Protein AF-S4NWK5-F1 (afdb_monomer_lite)

InterPro domains:
  IPR001394 Peptidase C19, ubiquitin carboxyl-terminal hydrolase [PF00443] (166-197)
  IPR001607 Zinc finger, UBP-type [PF02148] (38-111)
  IPR001607 Zinc finger, UBP-type [PS50271] (14-123)
  IPR001607 Zinc finger, UBP-type [SM00290] (37-92)
  IPR013083 Zinc finger, RING/FYVE/PHD-type [G3DSA:3.30.40.10] (9-110)
  IPR018200 Ubiquitin specific protease, conserved site [PS00972] (167-182)
  IPR028889 Ubiquitin specific protease UPS, catalytic domain [PS50235] (166-211)
  IPR038765 Papain-like cysteine peptidase superfamily [SSF54001] (162-199)

Organism: NCBI:txid116150

pLDDT: mean 83.71, std 16.55, range [30.39, 98.25]

Radius of gyration: 25.66 Å; chains: 1; bounding box: 49×43×71 Å

Structure (mmCIF, N/CA/C/O backbone):
data_AF-S4NWK5-F1
#
_entry.id   AF-S4NWK5-F1
#
loop_
_atom_site.group_PDB
_atom_site.id
_atom_site.type_symbol
_atom_site.label_atom_id
_atom_site.label_alt_id
_atom_site.label_comp_id
_atom_site.label_asym_id
_atom_site.label_entity_id
_atom_site.label_seq_id
_atom_site.pdbx_PDB_ins_code
_atom_site.Cartn_x
_atom_site.Cartn_y
_atom_site.Cartn_z
_atom_site.occupancy
_atom_site.B_iso_or_equiv
_atom_site.auth_seq_id
_atom_site.auth_comp_id
_atom_site.auth_asym_id
_atom_site.auth_atom_id
_atom_site.pdbx_PDB_model_num
ATOM 1 N N . MET A 1 1 ? -19.686 18.175 -13.900 1.00 30.39 1 MET A N 1
ATOM 2 C CA . MET A 1 1 ? -19.108 17.454 -15.054 1.00 30.39 1 MET A CA 1
ATOM 3 C C . MET A 1 1 ? -17.699 17.013 -14.657 1.00 30.39 1 MET A C 1
ATOM 5 O O . MET A 1 1 ? -16.731 17.634 -15.052 1.00 30.39 1 MET A O 1
ATOM 9 N N . GLU A 1 2 ? -17.509 16.119 -13.686 1.00 38.16 2 GLU A N 1
ATOM 10 C CA . GLU A 1 2 ? -18.061 14.751 -13.620 1.00 38.16 2 GLU A CA 1
ATOM 11 C C . GLU A 1 2 ? -17.572 13.871 -14.789 1.00 38.16 2 GLU A C 1
ATOM 13 O O . GLU A 1 2 ? -18.333 13.122 -15.382 1.00 38.16 2 GLU A O 1
ATOM 18 N N . ALA A 1 3 ? -16.299 14.027 -15.178 1.00 34.41 3 ALA A N 1
ATOM 19 C CA . ALA A 1 3 ? -15.705 13.265 -16.281 1.00 34.41 3 ALA A CA 1
ATOM 20 C C . ALA A 1 3 ? -14.189 13.018 -16.127 1.00 34.41 3 ALA A C 1
ATOM 22 O O . ALA A 1 3 ? -13.469 12.968 -17.117 1.00 34.41 3 ALA A O 1
ATOM 23 N N . LEU A 1 4 ? -13.687 12.882 -14.895 1.00 31.70 4 LEU A N 1
ATOM 24 C CA . LEU A 1 4 ? -12.312 12.407 -14.640 1.00 31.70 4 LEU A CA 1
ATOM 25 C C . LEU A 1 4 ? -12.248 11.282 -13.598 1.00 31.70 4 LEU A C 1
ATOM 27 O O . LEU A 1 4 ? -11.172 10.863 -13.185 1.00 31.70 4 LEU A O 1
ATOM 31 N N . GLN A 1 5 ? -13.405 10.763 -13.198 1.00 33.22 5 GLN A N 1
ATOM 32 C CA . GLN A 1 5 ? -13.527 9.642 -12.281 1.00 33.22 5 GLN A CA 1
ATOM 33 C C . GLN A 1 5 ? -13.765 8.393 -13.131 1.00 33.22 5 GLN A C 1
ATOM 35 O O . GLN A 1 5 ? -14.906 8.089 -13.462 1.00 33.22 5 GLN A O 1
ATOM 40 N N . GLY A 1 6 ? -12.690 7.734 -13.581 1.00 36.34 6 GLY A N 1
ATOM 41 C CA . GLY A 1 6 ? -12.843 6.414 -14.206 1.00 36.34 6 GLY A CA 1
ATOM 42 C C . GLY A 1 6 ? -11.890 5.981 -15.316 1.00 36.34 6 GLY A C 1
ATOM 43 O O . GLY A 1 6 ? -12.256 5.050 -16.021 1.00 36.34 6 GLY A O 1
ATOM 44 N N . THR A 1 7 ? -10.710 6.581 -15.524 1.00 34.84 7 THR A N 1
ATOM 45 C CA . THR A 1 7 ? -9.829 6.088 -16.612 1.00 34.84 7 THR A CA 1
ATOM 46 C C . THR A 1 7 ? -8.383 5.765 -16.261 1.00 34.84 7 THR A C 1
ATOM 48 O O . THR A 1 7 ? -7.688 5.298 -17.150 1.00 34.84 7 THR A O 1
ATOM 51 N N . TRP A 1 8 ? -7.926 5.918 -15.015 1.00 42.06 8 TRP A N 1
ATOM 52 C CA . TRP A 1 8 ? -6.591 5.451 -14.587 1.00 42.06 8 TRP A CA 1
ATOM 53 C C . TRP A 1 8 ? -6.590 5.070 -13.099 1.00 42.06 8 TRP A C 1
ATOM 55 O O . TRP A 1 8 ? -5.762 5.548 -12.328 1.00 42.06 8 TRP A O 1
ATOM 65 N N . ASP A 1 9 ? -7.570 4.269 -12.681 1.00 41.06 9 ASP A N 1
ATOM 66 C CA . ASP A 1 9 ? -7.602 3.726 -11.322 1.00 41.06 9 ASP A CA 1
ATOM 67 C C . ASP A 1 9 ? -6.872 2.381 -11.327 1.00 41.06 9 ASP A C 1
ATOM 69 O O . ASP A 1 9 ? -7.168 1.525 -12.165 1.00 41.06 9 ASP A O 1
ATOM 73 N N . GLY A 1 10 ? -5.887 2.226 -10.442 1.00 51.34 10 GLY A N 1
ATOM 74 C CA . GLY A 1 10 ? -5.256 0.934 -10.178 1.00 51.34 10 GLY A CA 1
ATOM 75 C C . GLY A 1 10 ? -6.326 -0.110 -9.856 1.00 51.34 10 GLY A C 1
ATOM 76 O O . GLY A 1 10 ? -7.436 0.248 -9.471 1.00 51.34 10 GLY A O 1
ATOM 77 N N . GLU A 1 11 ? -6.016 -1.382 -10.096 1.00 52.97 11 GLU A N 1
ATOM 78 C CA . GLU A 1 11 ? -6.957 -2.506 -10.042 1.00 52.97 11 GLU A CA 1
ATOM 79 C C . GLU A 1 11 ? -8.058 -2.345 -8.984 1.00 52.97 11 GLU A C 1
ATOM 81 O O . GLU A 1 11 ? -7.800 -2.082 -7.806 1.00 52.97 11 GLU A O 1
ATOM 86 N N . LYS A 1 12 ? -9.313 -2.500 -9.422 1.00 69.25 12 LYS A N 1
ATOM 87 C CA . LYS A 1 12 ? -10.460 -2.559 -8.520 1.00 69.25 12 LYS A CA 1
ATOM 88 C C . LYS A 1 12 ? -10.200 -3.687 -7.522 1.00 69.25 12 LYS A C 1
ATOM 90 O O . LYS A 1 12 ? -10.258 -4.850 -7.909 1.00 69.25 12 LYS A O 1
ATOM 95 N N . ARG A 1 13 ? -9.919 -3.324 -6.268 1.00 83.69 13 ARG A N 1
ATOM 96 C CA . ARG A 1 13 ? -9.646 -4.285 -5.195 1.00 83.69 13 ARG A CA 1
ATOM 97 C C . ARG A 1 13 ? -10.796 -5.274 -5.086 1.00 83.69 13 ARG A C 1
ATOM 99 O O . ARG A 1 13 ? -11.966 -4.886 -5.141 1.00 83.69 13 ARG A O 1
ATOM 106 N N . GLU A 1 14 ? -10.458 -6.545 -4.937 1.00 91.19 14 GLU A N 1
ATOM 107 C CA . GLU A 1 14 ? -11.461 -7.565 -4.677 1.00 91.19 14 GLU A CA 1
ATOM 108 C C . GLU A 1 14 ? -11.941 -7.468 -3.226 1.00 91.19 14 GLU A C 1
ATOM 110 O O . GLU A 1 14 ? -11.197 -7.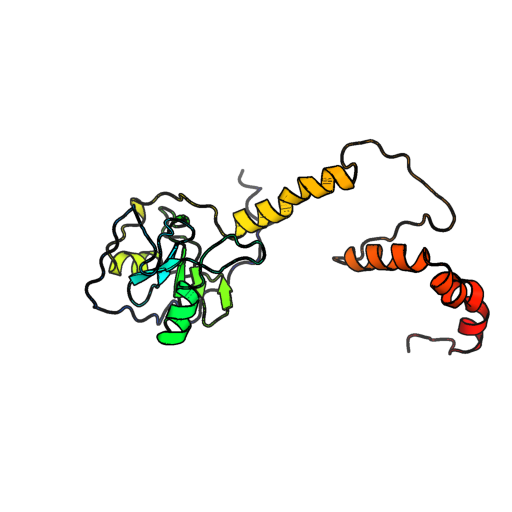087 -2.316 1.00 91.19 14 GLU A O 1
ATOM 115 N N . VAL A 1 15 ? -13.217 -7.780 -3.008 1.00 94.44 15 VAL A N 1
ATOM 116 C CA . VAL A 1 15 ? -13.769 -7.870 -1.655 1.00 94.44 15 VAL A CA 1
ATOM 117 C C . VAL A 1 15 ? -13.168 -9.094 -0.983 1.00 94.44 15 VAL A C 1
ATOM 119 O O . VAL A 1 15 ? -13.282 -10.195 -1.520 1.00 94.44 15 VAL A O 1
ATOM 122 N N . SER A 1 16 ? -12.583 -8.914 0.202 1.00 94.31 16 SER A N 1
ATOM 123 C CA . SER A 1 16 ? -11.977 -10.037 0.916 1.00 94.31 16 SER A CA 1
ATOM 124 C C . SER A 1 16 ? -13.007 -11.112 1.230 1.00 94.31 16 SER A C 1
ATOM 126 O O . SER A 1 16 ? -14.082 -10.832 1.776 1.00 94.31 16 SER A O 1
ATOM 128 N N . VAL A 1 17 ? -12.628 -12.370 1.006 1.00 94.50 17 VAL A N 1
ATOM 129 C CA . VAL A 1 17 ? -13.431 -13.532 1.422 1.00 94.50 17 VAL A CA 1
ATOM 130 C C . VAL A 1 17 ? -13.656 -13.580 2.938 1.00 94.50 17 VAL A C 1
ATOM 132 O O . VAL A 1 17 ? -14.607 -14.206 3.405 1.00 94.50 17 VAL A O 1
ATOM 135 N N . HIS A 1 18 ? -12.811 -12.894 3.713 1.00 94.06 18 HIS A N 1
ATOM 136 C CA . HIS A 1 18 ? -12.893 -12.830 5.168 1.00 94.06 18 HIS A CA 1
ATOM 137 C C . HIS A 1 18 ? -13.758 -11.679 5.688 1.00 94.06 18 HIS A C 1
ATOM 139 O O . HIS A 1 18 ? -14.079 -11.694 6.872 1.00 94.06 18 HIS A O 1
ATOM 145 N N . ALA A 1 19 ? -14.162 -10.716 4.850 1.00 92.62 19 ALA A N 1
ATOM 146 C CA . ALA A 1 19 ? -14.878 -9.517 5.297 1.00 92.62 19 ALA A CA 1
ATOM 147 C C . ALA A 1 19 ? -16.231 -9.843 5.956 1.00 92.62 19 ALA A C 1
ATOM 149 O O . ALA A 1 19 ? -16.570 -9.284 6.989 1.00 92.62 19 ALA A O 1
ATOM 150 N N . VAL A 1 20 ? -16.998 -10.783 5.393 1.00 90.88 20 VAL A N 1
ATOM 151 C CA . VAL A 1 20 ? -18.345 -11.122 5.897 1.00 90.88 20 VAL A CA 1
ATOM 152 C C . VAL A 1 20 ? -18.291 -11.992 7.155 1.00 90.88 20 VAL A C 1
ATOM 154 O O . VAL A 1 20 ? -19.132 -11.869 8.041 1.00 90.88 20 VAL A O 1
ATOM 157 N N . SER A 1 21 ? -17.332 -12.916 7.225 1.00 90.31 21 SER A N 1
ATOM 158 C CA . SER A 1 21 ? -17.224 -13.901 8.307 1.00 90.31 21 SER A CA 1
ATOM 159 C C . SER A 1 21 ? -16.162 -13.533 9.343 1.00 90.31 21 SER A C 1
ATOM 161 O O . SER A 1 21 ? -15.701 -14.408 10.084 1.00 90.31 21 SER A O 1
ATOM 163 N N . LEU A 1 22 ? -15.712 -12.275 9.362 1.00 94.50 22 LEU A N 1
ATOM 164 C CA . LEU A 1 22 ? -14.666 -11.839 10.271 1.00 94.50 22 LEU A CA 1
ATOM 165 C C . LEU A 1 22 ? -15.172 -11.944 11.711 1.00 94.50 22 LEU A C 1
ATOM 167 O O . LEU A 1 22 ? -16.153 -11.318 12.101 1.00 94.50 22 LEU A O 1
ATOM 171 N N . THR A 1 23 ? -14.491 -12.749 12.520 1.00 94.38 23 THR A N 1
ATOM 172 C CA . THR A 1 23 ? -14.797 -12.847 13.949 1.00 94.38 23 THR A CA 1
ATOM 173 C C . THR A 1 23 ? -14.004 -11.779 14.686 1.00 94.38 23 THR A C 1
ATOM 175 O O . THR A 1 23 ? -12.779 -11.801 14.634 1.00 94.38 23 THR A O 1
ATOM 178 N N . GLN A 1 24 ? -14.680 -10.867 15.383 1.00 96.94 24 GLN A N 1
ATOM 179 C CA . GLN A 1 24 ? -14.026 -9.892 16.258 1.00 96.94 24 GLN A CA 1
ATOM 180 C C . GLN A 1 24 ? -14.087 -10.369 17.710 1.00 96.94 24 GLN A C 1
ATOM 182 O O . GLN A 1 24 ? -15.133 -10.804 18.188 1.00 96.94 24 GLN A O 1
ATOM 187 N N . LEU A 1 25 ? -12.958 -10.322 18.415 1.00 95.44 25 LEU A N 1
ATOM 188 C CA . LEU A 1 25 ? -12.858 -10.798 19.790 1.00 95.44 25 LEU A CA 1
ATOM 189 C C . LEU A 1 25 ? -13.429 -9.775 20.777 1.00 95.44 25 LEU A C 1
ATOM 191 O O . LEU A 1 25 ? -13.128 -8.582 20.705 1.00 95.44 25 LEU A O 1
ATOM 195 N N . ASP A 1 26 ? -14.161 -10.264 21.776 1.00 92.31 26 ASP A N 1
ATOM 196 C CA . ASP A 1 26 ? -14.624 -9.481 22.928 1.00 92.31 26 ASP A CA 1
ATOM 197 C C . ASP A 1 26 ? -13.547 -9.417 24.026 1.00 92.31 26 ASP A C 1
ATOM 199 O O . ASP A 1 26 ? -13.738 -9.840 25.165 1.00 92.31 26 ASP A O 1
ATOM 203 N N . ASN A 1 27 ? -12.367 -8.897 23.680 1.00 91.56 27 ASN A N 1
ATOM 204 C CA . ASN A 1 27 ? -11.224 -8.770 24.596 1.00 91.56 27 ASN A CA 1
ATOM 205 C C . ASN A 1 27 ? -11.159 -7.408 25.323 1.00 91.56 27 ASN A C 1
ATOM 207 O O . ASN A 1 27 ? -10.200 -7.132 26.043 1.00 91.56 27 ASN A O 1
ATOM 211 N N . GLY A 1 28 ? -12.164 -6.547 25.130 1.00 89.31 28 GLY A N 1
ATOM 212 C CA . GLY A 1 28 ? -12.243 -5.220 25.745 1.00 89.31 28 GLY A CA 1
ATOM 213 C C . GLY A 1 28 ? -11.360 -4.148 25.095 1.00 89.31 28 GLY A C 1
ATOM 214 O O . GLY A 1 28 ? -11.267 -3.047 25.639 1.00 89.31 28 GLY A O 1
ATOM 215 N N . ALA A 1 29 ? -10.732 -4.425 23.947 1.00 91.44 29 ALA A N 1
ATOM 216 C CA . ALA A 1 29 ? -9.910 -3.448 23.241 1.00 91.44 29 ALA A CA 1
ATOM 217 C C . ALA A 1 29 ? -10.725 -2.204 22.839 1.00 91.44 29 ALA A C 1
ATOM 219 O O . ALA A 1 29 ? -11.787 -2.293 22.215 1.00 91.44 29 ALA A O 1
ATOM 220 N N . LYS A 1 30 ? -10.206 -1.022 23.190 1.00 92.56 30 LYS A N 1
ATOM 221 C CA . LYS A 1 30 ? -10.729 0.279 22.760 1.00 92.56 30 LYS A CA 1
ATOM 222 C C . LYS A 1 30 ? -9.601 1.116 22.198 1.00 92.56 30 LYS A C 1
ATOM 224 O O . LYS A 1 30 ? -8.564 1.279 22.839 1.00 92.56 30 LYS A O 1
ATOM 229 N N . ILE A 1 31 ? -9.816 1.636 20.998 1.00 91.50 31 ILE A N 1
ATOM 230 C CA . ILE A 1 31 ? -8.778 2.321 20.238 1.00 91.50 31 ILE A CA 1
ATOM 231 C C . ILE A 1 31 ? -9.052 3.825 20.291 1.00 91.50 31 ILE A C 1
ATOM 233 O O . ILE A 1 31 ? -10.154 4.251 19.938 1.00 91.50 31 ILE A O 1
ATOM 237 N N . PRO A 1 32 ? -8.091 4.645 20.760 1.00 88.12 32 PRO A N 1
ATOM 238 C CA . PRO A 1 32 ? -8.266 6.091 20.775 1.00 88.12 32 PRO A CA 1
ATOM 239 C C . PRO A 1 32 ? -8.384 6.633 19.340 1.00 88.12 32 PRO A C 1
ATOM 241 O O . PRO A 1 32 ? -7.919 5.986 18.406 1.00 88.12 32 PRO A O 1
ATOM 244 N N . PRO A 1 33 ? -8.962 7.826 19.131 1.00 79.00 33 PRO A N 1
ATOM 245 C CA . PRO A 1 33 ? -9.103 8.413 17.795 1.00 79.00 33 PRO A CA 1
ATOM 246 C C . PRO A 1 33 ? -7.779 8.924 17.200 1.00 79.00 33 PRO A C 1
ATOM 248 O O . PRO A 1 33 ? -7.729 9.255 16.020 1.00 79.00 33 PRO A O 1
ATOM 251 N N . SER A 1 34 ? -6.719 9.044 18.004 1.00 83.81 34 SER A N 1
ATOM 252 C CA . SER A 1 34 ? -5.401 9.519 17.576 1.00 83.81 34 SER A CA 1
ATOM 253 C C . SER A 1 34 ? -4.308 9.107 18.570 1.00 83.81 34 SER A C 1
ATOM 255 O O . SER A 1 34 ? -4.591 8.518 19.616 1.00 83.81 34 SER A O 1
ATOM 257 N N . GLY A 1 35 ? -3.047 9.417 18.246 1.00 88.31 35 GLY A N 1
ATOM 258 C CA . GLY A 1 35 ? -1.902 9.147 19.126 1.00 88.31 35 GLY A CA 1
ATOM 259 C C . GLY A 1 35 ? -1.473 7.679 19.150 1.00 88.31 35 GLY A C 1
ATOM 260 O O . GLY A 1 35 ? -0.921 7.212 20.145 1.00 88.31 35 GLY A O 1
ATOM 261 N N . TRP A 1 36 ? -1.755 6.942 18.076 1.00 93.75 36 TRP A N 1
ATOM 262 C CA . TRP A 1 36 ? -1.423 5.528 17.974 1.00 93.75 36 TRP A CA 1
ATOM 263 C C . TRP A 1 36 ? 0.085 5.287 17.957 1.00 93.75 36 TRP A C 1
ATOM 265 O O . TRP A 1 36 ? 0.874 6.078 17.440 1.00 93.75 36 TRP A O 1
ATOM 275 N N . LYS A 1 37 ? 0.466 4.137 18.505 1.00 96.06 37 LYS A N 1
ATOM 276 C CA . LYS A 1 37 ? 1.836 3.644 18.552 1.00 96.06 37 LYS A CA 1
ATOM 277 C C . LYS A 1 37 ? 1.807 2.135 18.356 1.00 96.06 37 LYS A C 1
ATOM 279 O O . LYS A 1 37 ? 0.880 1.473 18.822 1.00 96.06 37 LYS A O 1
ATOM 284 N N . CYS A 1 38 ? 2.817 1.596 17.684 1.00 96.94 38 CYS A N 1
ATOM 285 C CA . CYS A 1 38 ? 3.027 0.156 17.622 1.00 96.94 38 CYS A CA 1
ATOM 286 C C . CYS A 1 38 ? 3.137 -0.426 19.042 1.00 96.94 38 CYS A C 1
ATOM 288 O O . CYS A 1 38 ? 3.861 0.104 19.882 1.00 96.94 38 CYS A O 1
ATOM 290 N N . SER A 1 39 ? 2.464 -1.543 19.310 1.00 96.19 39 SER A N 1
ATOM 291 C CA . SER A 1 39 ? 2.524 -2.187 20.630 1.00 96.19 39 SER A CA 1
ATOM 292 C C . SER A 1 39 ? 3.866 -2.871 20.935 1.00 96.19 39 SER A C 1
ATOM 294 O O . SER A 1 39 ? 4.130 -3.191 22.091 1.00 96.19 39 SER A O 1
ATOM 296 N N . GLN A 1 40 ? 4.724 -3.074 19.927 1.00 95.38 40 GLN A N 1
ATOM 297 C CA . GLN A 1 40 ? 6.014 -3.770 20.060 1.00 95.38 40 GLN A CA 1
ATOM 298 C C . GLN A 1 40 ? 7.249 -2.886 19.809 1.00 95.38 40 GLN A C 1
ATOM 300 O O . GLN A 1 40 ? 8.370 -3.322 20.058 1.00 95.38 40 GLN A O 1
ATOM 305 N N . CYS A 1 41 ? 7.088 -1.650 19.325 1.00 94.56 41 CYS A N 1
ATOM 306 C CA . CYS A 1 41 ? 8.211 -0.723 19.128 1.00 94.56 41 CYS A CA 1
ATOM 307 C C . CYS A 1 41 ? 7.783 0.745 19.211 1.00 94.56 41 CYS A C 1
ATOM 309 O O . CYS A 1 41 ? 6.633 1.055 19.502 1.00 94.56 41 CYS A O 1
ATOM 311 N N . ASP A 1 42 ? 8.712 1.661 18.931 1.00 94.12 42 ASP A N 1
ATOM 312 C CA . ASP A 1 42 ? 8.482 3.099 19.077 1.00 94.12 42 ASP A CA 1
ATOM 313 C C . ASP A 1 42 ? 7.846 3.801 17.870 1.00 94.12 42 ASP A C 1
ATOM 315 O O . ASP A 1 42 ? 7.639 5.013 17.905 1.00 94.12 42 ASP A O 1
ATOM 319 N N . LEU A 1 43 ? 7.492 3.058 16.818 1.00 93.44 43 LEU A N 1
ATOM 320 C CA . LEU A 1 43 ? 6.899 3.638 15.614 1.00 93.44 43 LEU A CA 1
ATOM 321 C C . LEU A 1 43 ? 5.484 4.171 15.872 1.00 93.44 43 LEU A C 1
ATOM 323 O O . LEU A 1 43 ? 4.642 3.494 16.468 1.00 93.44 43 LEU A O 1
ATOM 327 N N . THR A 1 44 ? 5.230 5.375 15.365 1.00 92.88 44 THR A N 1
ATOM 328 C CA . THR A 1 44 ? 3.945 6.092 15.430 1.00 92.88 44 THR A CA 1
ATOM 329 C C . THR A 1 44 ? 3.306 6.304 14.054 1.00 92.88 44 THR A C 1
ATOM 331 O O . THR A 1 44 ? 2.228 6.883 13.957 1.00 92.88 44 THR A O 1
ATOM 334 N N . THR A 1 45 ? 3.954 5.829 12.989 1.00 89.88 45 THR A N 1
ATOM 335 C CA . THR A 1 45 ? 3.508 5.920 11.591 1.00 89.88 45 THR A CA 1
ATOM 336 C C . THR A 1 45 ? 3.512 4.540 10.939 1.00 89.88 45 THR A C 1
ATOM 338 O O . THR A 1 45 ? 4.126 3.604 11.461 1.00 89.88 45 THR A O 1
ATOM 341 N N . ASN A 1 46 ? 2.818 4.400 9.802 1.00 90.75 46 ASN A N 1
ATOM 342 C CA . ASN A 1 46 ? 2.654 3.119 9.099 1.00 90.75 46 ASN A CA 1
ATOM 343 C C . ASN A 1 46 ? 2.107 2.019 10.029 1.00 90.75 46 ASN A C 1
ATOM 345 O O . ASN A 1 46 ? 2.660 0.918 10.142 1.00 90.75 46 ASN A O 1
ATOM 349 N N . LEU A 1 47 ? 1.045 2.372 10.752 1.00 96.25 47 LEU A N 1
ATOM 350 C CA . LEU A 1 47 ? 0.407 1.518 11.742 1.00 96.25 47 LEU A CA 1
ATOM 351 C C . LEU A 1 47 ? -0.828 0.836 11.161 1.00 96.25 47 LEU A C 1
ATOM 353 O O . LEU A 1 47 ? -1.676 1.466 10.526 1.00 96.25 47 LEU A O 1
ATOM 357 N N . TRP A 1 48 ? -0.927 -0.453 11.446 1.00 97.44 48 TRP A N 1
ATOM 358 C CA . TRP A 1 48 ? -1.985 -1.342 11.007 1.00 97.44 48 TRP A CA 1
ATOM 359 C C . TRP A 1 48 ? -2.744 -1.838 12.232 1.00 97.44 48 TRP A C 1
ATOM 361 O O . TRP A 1 48 ? -2.138 -2.324 13.190 1.00 97.44 48 TRP A O 1
ATOM 371 N N . LEU A 1 49 ? -4.062 -1.675 12.204 1.00 97.69 49 LEU A N 1
ATOM 372 C CA . LEU A 1 49 ? -4.985 -2.184 13.209 1.00 97.69 49 LEU A CA 1
ATOM 373 C C . LEU A 1 49 ? -5.531 -3.523 12.726 1.00 97.69 49 LEU A C 1
ATOM 375 O O . LEU A 1 49 ? -6.216 -3.564 11.704 1.00 97.69 49 LEU A O 1
ATOM 379 N N . ASN A 1 50 ? -5.261 -4.602 13.455 1.00 98.25 50 ASN A N 1
ATOM 380 C CA . ASN A 1 50 ? -5.876 -5.889 13.166 1.00 98.25 50 ASN A CA 1
ATOM 381 C C . ASN A 1 50 ? -7.368 -5.855 13.533 1.00 98.25 50 ASN A C 1
ATOM 383 O O . ASN A 1 50 ? -7.736 -5.508 14.658 1.00 98.25 50 ASN A O 1
ATOM 387 N N . LEU A 1 51 ? -8.229 -6.219 12.582 1.00 97.75 51 LEU A N 1
ATOM 388 C CA . LEU A 1 51 ? -9.680 -6.107 12.733 1.00 97.75 51 LEU A CA 1
ATOM 389 C C . LEU A 1 51 ? -10.290 -7.223 13.600 1.00 97.75 51 LEU A C 1
ATOM 391 O O . LEU A 1 51 ? -11.449 -7.110 13.990 1.00 97.75 51 LEU A O 1
ATOM 395 N N . THR A 1 52 ? -9.531 -8.271 13.938 1.00 97.88 52 THR A N 1
ATOM 396 C CA . THR A 1 52 ? -9.989 -9.371 14.805 1.00 97.88 52 THR A CA 1
ATOM 397 C C . THR A 1 52 ? -9.810 -9.047 16.286 1.00 97.88 52 THR A C 1
ATOM 399 O O . THR A 1 52 ? -10.744 -9.218 17.064 1.00 97.88 52 THR A O 1
ATOM 402 N N . ASP A 1 53 ? -8.634 -8.571 16.700 1.00 97.62 53 ASP A N 1
ATOM 403 C CA . ASP A 1 53 ? -8.290 -8.427 18.124 1.00 97.62 53 ASP A CA 1
ATOM 404 C C . ASP A 1 53 ? -7.980 -6.993 18.575 1.00 97.62 53 ASP A C 1
ATOM 406 O O . ASP A 1 53 ? -7.803 -6.748 19.770 1.00 97.62 53 ASP A O 1
ATOM 410 N N . GLY A 1 54 ? -7.929 -6.042 17.641 1.00 97.00 54 GLY A N 1
ATOM 411 C CA . GLY A 1 54 ? -7.652 -4.638 17.925 1.00 97.00 54 GLY A CA 1
ATOM 412 C C . GLY A 1 54 ? -6.174 -4.324 18.165 1.00 97.00 54 GLY A C 1
ATOM 413 O O . GLY A 1 54 ? -5.852 -3.254 18.683 1.00 97.00 54 GLY A O 1
ATOM 414 N N . SER A 1 55 ? -5.252 -5.226 17.821 1.00 97.44 55 SER A N 1
ATOM 415 C CA . SER A 1 55 ? -3.819 -4.961 17.947 1.00 97.44 55 SER A CA 1
ATOM 416 C C . SER A 1 55 ? -3.346 -3.887 16.955 1.00 97.44 55 SER A C 1
ATOM 418 O O . SER A 1 55 ? -3.647 -3.941 15.764 1.00 97.44 55 SER A O 1
ATOM 420 N N . ILE A 1 56 ? -2.583 -2.899 17.445 1.00 97.94 56 ILE A N 1
ATOM 421 C CA . ILE A 1 56 ? -1.939 -1.865 16.617 1.00 97.94 56 ILE A CA 1
ATOM 422 C C . ILE A 1 56 ? -0.456 -2.187 16.467 1.00 97.94 56 ILE A C 1
ATOM 424 O O . ILE A 1 56 ? 0.288 -2.226 17.453 1.00 97.94 56 ILE A O 1
ATOM 428 N N . LEU A 1 57 ? -0.016 -2.410 15.232 1.00 98.00 57 LEU A N 1
ATOM 429 C CA . LEU A 1 57 ? 1.327 -2.894 14.922 1.00 98.00 57 LEU A CA 1
ATOM 430 C C . LEU A 1 57 ? 1.889 -2.181 13.691 1.00 98.00 57 LEU A C 1
ATOM 432 O O . LEU A 1 57 ? 1.147 -1.770 12.804 1.00 98.00 57 LEU A O 1
ATOM 436 N N . CYS A 1 58 ? 3.209 -2.012 13.628 1.00 96.56 58 CYS A N 1
ATOM 437 C CA . CYS A 1 58 ? 3.840 -1.386 12.468 1.00 96.56 58 CYS A CA 1
ATOM 438 C C . CYS A 1 58 ? 3.888 -2.332 11.258 1.00 96.56 58 CYS A C 1
ATOM 440 O O . CYS A 1 58 ? 3.960 -3.557 11.400 1.00 96.56 58 CYS A O 1
ATOM 442 N N . GLY A 1 59 ? 3.845 -1.730 10.067 1.00 92.88 59 GLY A N 1
ATOM 443 C CA . GLY A 1 59 ? 3.847 -2.427 8.783 1.00 92.88 59 GLY A CA 1
ATOM 444 C C . GLY A 1 59 ? 5.177 -3.090 8.415 1.00 92.88 59 GLY A C 1
ATOM 445 O O . GLY A 1 59 ? 6.084 -3.243 9.237 1.00 92.88 59 GLY A O 1
ATOM 446 N N . ARG A 1 60 ? 5.283 -3.492 7.144 1.00 89.75 60 ARG A N 1
ATOM 447 C CA . ARG A 1 60 ? 6.453 -4.207 6.618 1.00 89.75 60 ARG A CA 1
ATOM 448 C C . ARG A 1 60 ? 7.695 -3.315 6.534 1.00 89.75 60 ARG A C 1
ATOM 450 O O . ARG A 1 60 ? 7.578 -2.104 6.321 1.00 89.75 60 ARG A O 1
ATOM 457 N N . ARG A 1 61 ? 8.875 -3.917 6.682 1.00 86.38 61 ARG A N 1
ATOM 458 C CA . ARG A 1 61 ? 10.164 -3.252 6.443 1.00 86.38 61 ARG A CA 1
ATOM 459 C C . ARG A 1 61 ? 10.478 -3.207 4.946 1.00 86.38 61 ARG A C 1
ATOM 461 O O . ARG A 1 61 ? 10.368 -4.223 4.262 1.00 86.38 61 ARG A O 1
ATOM 468 N N . PHE A 1 62 ? 10.905 -2.054 4.439 1.00 77.25 62 PHE A N 1
ATOM 469 C CA . PHE A 1 62 ? 11.367 -1.904 3.058 1.00 77.25 62 PHE A CA 1
ATOM 470 C C . PHE A 1 62 ? 12.863 -2.228 2.921 1.00 77.25 62 PHE A C 1
ATOM 472 O O . PHE A 1 62 ? 13.622 -2.214 3.892 1.00 77.25 62 PHE A O 1
ATOM 479 N N . PHE A 1 63 ? 13.300 -2.538 1.696 1.00 69.31 63 PHE A N 1
ATOM 480 C CA . PHE A 1 63 ? 14.685 -2.935 1.402 1.00 69.31 63 PHE A CA 1
ATOM 481 C C . PHE A 1 63 ? 15.707 -1.813 1.646 1.00 69.31 63 PHE A C 1
ATOM 483 O O . PHE A 1 63 ? 16.878 -2.092 1.890 1.00 69.31 63 PHE A O 1
ATOM 490 N N . ASP A 1 64 ? 15.269 -0.556 1.587 1.00 72.38 64 ASP A N 1
ATOM 491 C CA . ASP A 1 64 ? 16.083 0.634 1.846 1.00 72.38 64 ASP A CA 1
ATOM 492 C C . ASP A 1 64 ? 16.232 0.943 3.349 1.00 72.38 64 ASP A C 1
ATOM 494 O O . ASP A 1 64 ? 16.855 1.934 3.726 1.00 72.38 64 ASP A O 1
ATOM 498 N N . GLY A 1 65 ? 15.671 0.090 4.214 1.00 69.88 65 GLY A N 1
ATOM 499 C CA . GLY A 1 65 ? 15.686 0.242 5.667 1.00 69.88 65 GLY A CA 1
ATOM 500 C C . GLY A 1 65 ? 14.576 1.138 6.220 1.00 69.88 65 GLY A C 1
ATOM 501 O O . GLY A 1 65 ? 14.469 1.261 7.440 1.00 69.88 65 GLY A O 1
ATOM 502 N N . SER A 1 66 ? 13.744 1.742 5.364 1.00 77.25 66 SER A N 1
ATOM 503 C CA . SER A 1 66 ? 12.565 2.513 5.770 1.00 77.25 66 SER A CA 1
ATOM 504 C C . SER A 1 66 ? 11.332 1.612 5.983 1.00 77.25 66 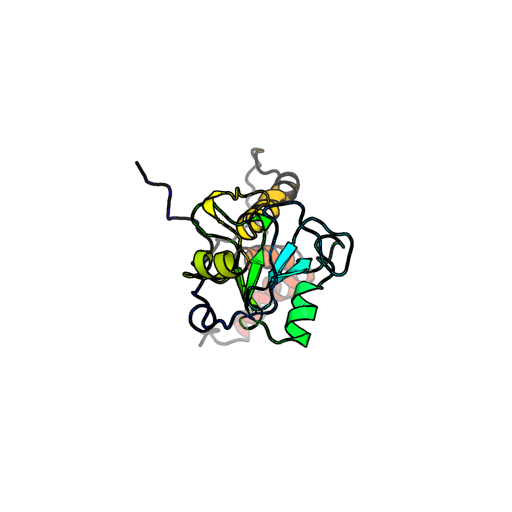SER A C 1
ATOM 506 O O . SER A 1 66 ? 11.383 0.396 5.791 1.00 77.25 66 SER A O 1
ATOM 508 N N . GLY A 1 67 ? 10.199 2.189 6.399 1.00 82.25 67 GLY A N 1
ATOM 509 C CA . GLY A 1 67 ? 8.944 1.458 6.614 1.00 82.25 67 GLY A CA 1
ATOM 510 C C . GLY A 1 67 ? 8.706 1.081 8.076 1.00 82.25 67 GLY A C 1
ATOM 511 O O . GLY A 1 67 ? 8.872 1.913 8.966 1.00 82.25 67 GLY A O 1
ATOM 512 N N . GLY A 1 68 ? 8.229 -0.142 8.312 1.00 88.94 68 GLY A N 1
ATOM 513 C CA . GLY A 1 68 ? 8.008 -0.696 9.649 1.00 88.94 68 GLY A CA 1
ATOM 514 C C . GLY A 1 68 ? 9.011 -1.789 10.033 1.00 88.94 68 GLY A C 1
ATOM 515 O O . GLY A 1 68 ? 10.053 -1.942 9.406 1.00 88.94 68 GLY A O 1
ATOM 516 N N . ASN A 1 69 ? 8.681 -2.550 11.079 1.00 94.31 69 ASN A N 1
ATOM 517 C CA . ASN A 1 69 ? 9.518 -3.625 11.634 1.00 94.31 69 ASN A CA 1
ATOM 518 C C . ASN A 1 69 ? 8.824 -4.996 11.548 1.00 94.31 69 ASN A C 1
ATOM 520 O O . ASN A 1 69 ? 9.079 -5.859 12.377 1.00 94.31 69 ASN A O 1
ATOM 524 N N . ASP A 1 70 ? 7.898 -5.177 10.602 1.00 94.62 70 ASP A N 1
ATOM 525 C CA . ASP A 1 70 ? 7.198 -6.443 10.331 1.00 94.62 70 ASP A CA 1
ATOM 526 C C . ASP A 1 70 ? 6.270 -6.958 11.456 1.00 94.62 70 ASP A C 1
ATOM 528 O O . ASP A 1 70 ? 5.670 -8.025 11.326 1.00 94.62 70 ASP A O 1
ATOM 532 N N . HIS A 1 71 ? 6.045 -6.196 12.531 1.00 97.69 71 HIS A N 1
ATOM 533 C CA . HIS A 1 71 ? 5.252 -6.674 13.670 1.00 97.69 71 HIS A CA 1
ATOM 534 C C . HIS A 1 71 ? 3.809 -7.060 13.309 1.00 97.69 71 HIS A C 1
ATOM 536 O O . HIS A 1 71 ? 3.277 -8.007 13.887 1.00 97.69 71 HIS A O 1
ATOM 542 N N . ALA A 1 72 ? 3.170 -6.367 12.359 1.00 96.75 72 ALA A N 1
ATOM 543 C CA . ALA A 1 72 ? 1.807 -6.694 11.936 1.00 96.75 72 ALA A CA 1
ATOM 544 C C . ALA A 1 72 ? 1.729 -8.053 11.208 1.00 96.75 72 ALA A C 1
ATOM 546 O O . ALA A 1 72 ? 0.862 -8.873 11.514 1.00 96.75 72 ALA A O 1
ATOM 547 N N . VAL A 1 73 ? 2.690 -8.349 10.321 1.00 96.31 73 VAL A N 1
ATOM 548 C CA . VAL A 1 73 ? 2.753 -9.654 9.636 1.00 96.31 73 VAL A CA 1
ATOM 549 C C . VAL A 1 73 ? 3.194 -10.771 10.585 1.00 96.31 73 VAL A C 1
ATOM 551 O O . VAL A 1 73 ? 2.696 -11.892 10.501 1.00 96.31 73 VAL A O 1
ATOM 554 N N . GLU A 1 74 ? 4.085 -10.488 11.535 1.00 97.38 74 GLU A N 1
ATOM 555 C CA . GLU A 1 74 ? 4.458 -11.453 12.573 1.00 97.38 74 GLU A CA 1
ATOM 556 C C . GLU A 1 74 ? 3.296 -11.797 13.503 1.00 97.38 74 GLU A C 1
ATOM 558 O O . GLU A 1 74 ? 3.172 -12.945 13.931 1.00 97.38 74 GLU A O 1
ATOM 563 N N . HIS A 1 75 ? 2.443 -10.822 13.815 1.00 97.94 75 HIS A N 1
ATOM 564 C CA . HIS A 1 75 ? 1.233 -11.063 14.584 1.00 97.94 75 HIS A CA 1
ATOM 565 C C . HIS A 1 75 ? 0.275 -11.982 13.828 1.00 97.94 75 HIS A C 1
ATOM 567 O O . HIS A 1 75 ? -0.115 -13.004 14.386 1.00 97.94 75 HIS A O 1
ATOM 573 N N . TYR A 1 76 ? 0.007 -11.709 12.545 1.00 97.62 76 TYR A N 1
ATOM 574 C CA . TYR A 1 76 ? -0.774 -12.619 11.702 1.00 97.62 76 TYR A CA 1
ATOM 575 C C . TYR A 1 76 ? -0.203 -14.044 11.700 1.00 97.62 76 TYR A C 1
ATOM 577 O O . TYR A 1 76 ? -0.941 -15.001 11.902 1.00 97.62 76 TYR A O 1
ATOM 585 N N . ARG A 1 77 ? 1.119 -14.212 11.561 1.00 96.94 77 ARG A N 1
ATOM 586 C CA . ARG A 1 77 ? 1.757 -15.543 11.596 1.00 96.94 77 ARG A CA 1
ATOM 587 C C . ARG A 1 77 ? 1.527 -16.297 12.911 1.00 96.94 77 ARG A C 1
ATOM 589 O O . ARG A 1 77 ? 1.573 -17.523 12.912 1.00 96.94 77 ARG A O 1
ATOM 596 N N . LYS A 1 78 ? 1.327 -15.586 14.025 1.00 97.62 78 LYS A N 1
ATOM 597 C CA . LYS A 1 78 ? 1.090 -16.176 15.352 1.00 97.62 78 LYS A CA 1
ATOM 598 C C . LYS A 1 78 ? -0.387 -16.468 15.612 1.00 97.62 78 LYS A C 1
ATOM 600 O O . LYS A 1 78 ? -0.680 -17.426 16.320 1.00 97.62 78 LYS A O 1
ATOM 605 N N . THR A 1 79 ? -1.294 -15.643 15.092 1.00 97.12 79 THR A N 1
ATOM 606 C CA . THR A 1 79 ? -2.723 -15.685 15.443 1.00 97.12 79 THR A CA 1
ATOM 607 C C . THR A 1 79 ? -3.629 -16.195 14.328 1.00 97.12 79 THR A C 1
ATOM 609 O O . THR A 1 79 ? -4.693 -16.737 14.609 1.00 97.12 79 THR A O 1
ATOM 612 N N . GLY A 1 80 ? -3.221 -16.033 13.071 1.00 97.00 80 GLY A N 1
ATOM 613 C CA . GLY A 1 80 ? -4.040 -16.302 11.892 1.00 97.00 80 GLY A CA 1
ATOM 614 C C . GLY A 1 80 ? -5.105 -15.237 11.610 1.00 97.00 80 GLY A C 1
ATOM 615 O O . GLY A 1 80 ? -5.980 -15.477 10.787 1.00 97.00 80 GLY A O 1
ATOM 616 N N . TYR A 1 81 ? -5.066 -14.076 12.274 1.00 98.00 81 TYR A N 1
ATOM 617 C CA . TYR A 1 81 ? -6.080 -13.026 12.116 1.00 98.00 81 TYR A CA 1
ATOM 618 C C . TYR A 1 81 ? -5.903 -12.251 10.800 1.00 98.00 81 TYR A C 1
ATOM 620 O O . TYR A 1 81 ? -4.939 -11.490 10.677 1.00 98.00 81 TYR A O 1
ATOM 628 N N . PRO A 1 82 ? -6.805 -12.419 9.816 1.00 97.19 82 PRO A N 1
ATOM 629 C CA . PRO A 1 82 ? -6.467 -12.200 8.410 1.00 97.19 82 PRO A CA 1
ATOM 630 C C . PRO A 1 82 ? -6.442 -10.731 7.986 1.00 97.19 82 PRO A C 1
ATOM 632 O O . PRO A 1 82 ? -5.637 -10.374 7.130 1.00 97.19 82 PRO A O 1
ATOM 635 N N . LEU A 1 83 ? -7.297 -9.884 8.567 1.00 98.00 83 LEU A N 1
ATOM 636 C CA . LEU A 1 83 ? -7.529 -8.523 8.079 1.00 98.00 83 LEU A CA 1
ATOM 637 C C . LEU A 1 83 ? -6.930 -7.461 8.997 1.00 98.00 83 LEU A C 1
ATOM 639 O O . LEU A 1 83 ? -7.135 -7.479 10.214 1.00 98.00 83 LEU A O 1
ATOM 643 N N . ALA A 1 84 ? -6.249 -6.490 8.393 1.00 98.00 84 ALA A N 1
ATOM 644 C CA . ALA A 1 84 ? -5.781 -5.294 9.076 1.00 98.00 84 ALA A CA 1
ATOM 645 C C . ALA A 1 84 ? -6.015 -4.035 8.235 1.00 98.00 84 ALA A C 1
ATOM 647 O O . ALA A 1 84 ? -5.842 -4.048 7.019 1.00 98.00 84 ALA A O 1
ATOM 648 N N . VAL A 1 85 ? -6.366 -2.928 8.888 1.00 96.69 85 VAL A N 1
ATOM 649 C CA . VAL A 1 85 ? -6.567 -1.622 8.245 1.00 96.69 85 VAL A CA 1
ATOM 650 C C . VAL A 1 85 ? -5.444 -0.656 8.608 1.00 96.69 85 VAL A C 1
ATOM 652 O O . VAL A 1 85 ? -5.034 -0.571 9.768 1.00 96.69 85 VAL A O 1
ATOM 655 N N . LYS A 1 86 ? -4.950 0.108 7.632 1.00 95.44 86 LYS A N 1
ATOM 656 C CA . LYS A 1 86 ? -3.940 1.147 7.857 1.00 95.44 86 LYS A CA 1
ATOM 657 C C . LYS A 1 86 ? -4.584 2.384 8.479 1.00 95.44 86 LYS A C 1
ATOM 659 O O . LYS A 1 86 ? -5.330 3.110 7.817 1.00 95.44 86 LYS A O 1
ATOM 664 N N . LEU A 1 87 ? -4.265 2.651 9.743 1.00 92.12 87 LEU A N 1
ATOM 665 C CA . LEU A 1 87 ? -4.962 3.632 10.585 1.00 92.12 87 LEU A CA 1
ATOM 666 C C . LEU A 1 87 ? -4.998 5.047 9.990 1.00 92.12 87 LEU A C 1
ATOM 668 O O . LEU A 1 87 ? -6.038 5.700 10.017 1.00 92.12 87 LEU A O 1
ATOM 672 N N . GLY A 1 88 ? -3.895 5.511 9.400 1.00 87.75 88 GLY A N 1
ATOM 673 C CA . GLY A 1 88 ? -3.817 6.857 8.827 1.00 87.75 88 GLY A CA 1
ATOM 674 C C . GLY A 1 88 ? -4.606 7.052 7.526 1.00 87.75 88 GLY A C 1
ATOM 675 O O . GLY A 1 88 ? -4.740 8.180 7.057 1.00 87.75 88 GLY A O 1
ATOM 676 N N . THR A 1 89 ? -5.139 5.984 6.931 1.00 88.25 89 THR A N 1
ATOM 677 C CA . THR A 1 89 ? -5.840 6.043 5.634 1.00 88.25 89 THR A CA 1
ATOM 678 C C . THR A 1 89 ? -7.360 6.076 5.755 1.00 88.25 89 THR A C 1
ATOM 680 O O . THR A 1 89 ? -8.043 6.264 4.748 1.00 88.25 89 THR A O 1
ATOM 683 N N . ILE A 1 90 ? -7.886 5.901 6.971 1.00 89.44 90 ILE A N 1
ATOM 684 C CA . ILE A 1 90 ? -9.323 5.807 7.222 1.00 89.44 90 ILE A CA 1
ATOM 685 C C . ILE A 1 90 ? -9.984 7.165 6.956 1.00 89.44 90 ILE A C 1
ATOM 687 O O . ILE A 1 90 ? -9.557 8.200 7.472 1.00 89.44 90 ILE A O 1
ATOM 691 N N . THR A 1 91 ? -11.040 7.164 6.148 1.00 86.56 91 THR A N 1
ATOM 692 C CA . THR A 1 91 ? -11.827 8.349 5.799 1.00 86.56 91 THR A CA 1
ATOM 693 C C . THR A 1 91 ? -13.139 8.397 6.579 1.00 86.56 91 THR A C 1
ATOM 695 O O . THR A 1 91 ? -13.621 7.387 7.096 1.00 86.56 91 THR A O 1
ATOM 698 N N . ALA A 1 92 ? -13.770 9.575 6.607 1.00 84.88 92 ALA A N 1
ATOM 699 C CA . ALA A 1 92 ? -15.071 9.774 7.249 1.00 84.88 92 ALA A CA 1
ATOM 700 C C . ALA A 1 92 ? -16.210 8.936 6.635 1.00 84.88 92 ALA A C 1
ATOM 702 O O . ALA A 1 92 ? -17.231 8.712 7.283 1.00 84.88 92 ALA A O 1
ATOM 703 N N . GLU A 1 93 ? -16.024 8.449 5.406 1.00 80.88 93 GLU A N 1
ATOM 704 C CA . GLU A 1 93 ? -16.957 7.562 4.701 1.00 80.88 93 GLU A CA 1
ATOM 705 C C . GLU A 1 93 ? -16.845 6.098 5.157 1.00 80.88 93 GLU A C 1
ATOM 707 O O . GLU A 1 93 ? -17.583 5.249 4.666 1.00 80.88 93 GLU A O 1
ATOM 712 N N . GLY A 1 94 ? -15.920 5.782 6.072 1.00 82.12 94 GLY A N 1
ATOM 713 C CA . GLY A 1 94 ? -15.676 4.411 6.516 1.00 82.12 94 GLY A CA 1
ATOM 714 C C . GLY A 1 94 ? -14.874 3.579 5.518 1.00 82.12 94 GLY A C 1
ATOM 715 O O . GLY A 1 94 ? -14.914 2.356 5.585 1.00 82.12 94 GLY A O 1
ATOM 716 N N . LYS A 1 95 ? -14.143 4.233 4.608 1.00 87.62 95 LYS A N 1
ATOM 717 C CA . LYS A 1 95 ? -13.188 3.590 3.698 1.00 87.62 95 LYS A CA 1
ATOM 718 C C . LYS A 1 95 ? -11.775 3.706 4.252 1.00 87.62 95 LYS A C 1
ATOM 720 O O . LYS A 1 95 ? -11.467 4.652 4.970 1.00 87.62 95 LYS A O 1
ATOM 725 N N . GLY A 1 96 ? -10.906 2.780 3.882 1.00 90.19 96 GLY A N 1
ATOM 726 C CA . GLY A 1 96 ? -9.498 2.789 4.260 1.00 90.19 96 GLY A CA 1
ATOM 727 C C . GLY A 1 96 ? -8.733 1.715 3.504 1.00 90.19 96 GLY A C 1
ATOM 728 O O . GLY A 1 96 ? -9.323 0.875 2.825 1.00 90.19 96 GLY A O 1
ATOM 729 N N . ASP A 1 97 ? -7.412 1.746 3.616 1.00 93.38 97 ASP A N 1
ATOM 730 C CA . ASP A 1 97 ? -6.564 0.693 3.077 1.00 93.38 97 ASP A CA 1
ATOM 731 C C . ASP A 1 97 ? -6.625 -0.530 3.984 1.00 93.38 97 ASP A C 1
ATOM 733 O O . ASP A 1 97 ? -6.067 -0.526 5.083 1.00 93.38 97 ASP A O 1
ATOM 737 N N . VAL A 1 98 ? -7.309 -1.569 3.509 1.00 96.00 98 VAL A N 1
ATOM 738 C CA . VAL A 1 98 ? -7.397 -2.869 4.173 1.00 96.00 98 VAL A CA 1
ATOM 739 C C . VAL A 1 98 ? -6.487 -3.851 3.456 1.00 96.00 98 VAL A C 1
ATOM 741 O O . VAL A 1 98 ? -6.489 -3.943 2.231 1.00 96.00 98 VAL A O 1
ATOM 744 N N . TYR A 1 99 ? -5.696 -4.572 4.236 1.00 95.94 99 TYR A N 1
ATOM 745 C CA . TYR A 1 99 ? -4.807 -5.613 3.757 1.00 95.94 99 TYR A CA 1
ATOM 746 C C . TYR A 1 99 ? -5.243 -6.959 4.320 1.00 95.94 99 TYR A C 1
ATOM 748 O O . TYR A 1 99 ? -5.507 -7.079 5.523 1.00 95.94 99 TYR A O 1
ATOM 756 N N . SER A 1 100 ? -5.290 -7.965 3.452 1.00 96.56 100 SER A N 1
ATOM 757 C CA . SER A 1 100 ? -5.526 -9.348 3.833 1.00 96.56 100 SER A CA 1
ATOM 758 C C . SER A 1 100 ? -4.217 -10.113 3.802 1.00 96.56 100 SER A C 1
ATOM 760 O O . SER A 1 100 ? -3.620 -10.324 2.752 1.00 96.56 100 SER A O 1
ATOM 762 N N . TYR A 1 101 ? -3.768 -10.574 4.965 1.00 94.81 101 TYR A N 1
ATOM 763 C CA . TYR A 1 101 ? -2.587 -11.429 5.048 1.00 94.81 101 TYR A CA 1
ATOM 764 C C . TYR A 1 101 ? -2.837 -12.854 4.544 1.00 94.81 101 TYR A C 1
ATOM 766 O O . TYR A 1 101 ? -1.881 -13.560 4.228 1.00 94.81 101 TYR A O 1
ATOM 774 N N . ALA A 1 102 ? -4.098 -13.291 4.503 1.00 93.75 102 ALA A N 1
ATOM 775 C CA . ALA A 1 102 ? -4.472 -14.595 3.967 1.00 93.75 102 ALA A CA 1
ATOM 776 C C . ALA A 1 102 ? -4.449 -14.605 2.432 1.00 93.75 102 ALA A C 1
ATOM 778 O O . ALA A 1 102 ? -4.039 -15.599 1.839 1.00 93.75 102 ALA A O 1
ATOM 779 N N . GLU A 1 103 ? -4.846 -13.489 1.815 1.00 93.44 103 GLU A N 1
ATOM 780 C CA . GLU A 1 103 ? -4.850 -13.295 0.357 1.00 93.44 103 GLU A CA 1
ATOM 781 C C . GLU A 1 103 ? -3.532 -12.661 -0.147 1.00 93.44 103 GLU A C 1
ATOM 783 O O . GLU A 1 103 ? -3.285 -12.636 -1.345 1.00 93.44 103 GLU A O 1
ATOM 788 N N . ASP A 1 104 ? -2.672 -12.200 0.773 1.00 92.19 104 ASP A N 1
ATOM 789 C CA . ASP A 1 104 ? -1.426 -11.445 0.533 1.00 92.19 104 ASP A CA 1
ATOM 790 C C . ASP A 1 104 ? -1.627 -10.181 -0.328 1.00 92.19 104 ASP A C 1
ATOM 792 O O . ASP A 1 104 ? -0.688 -9.707 -0.966 1.00 92.19 104 ASP A O 1
ATOM 796 N N . ASP A 1 105 ? -2.819 -9.574 -0.272 1.00 92.19 105 ASP A N 1
ATOM 797 C CA . ASP A 1 105 ? -3.217 -8.470 -1.152 1.00 92.19 105 ASP A CA 1
ATOM 798 C C . ASP A 1 105 ? -4.020 -7.360 -0.439 1.00 92.19 105 ASP A C 1
ATOM 800 O O . ASP A 1 105 ? -4.567 -7.531 0.660 1.00 92.19 105 ASP A O 1
ATOM 804 N N . MET A 1 106 ? -4.075 -6.188 -1.076 1.00 91.56 106 MET A N 1
ATOM 805 C CA . MET A 1 106 ? -4.959 -5.084 -0.720 1.00 91.56 106 MET A CA 1
ATOM 806 C C . MET A 1 106 ? -6.393 -5.418 -1.132 1.00 91.56 106 MET A C 1
ATOM 808 O O . MET A 1 106 ? -6.703 -5.577 -2.309 1.00 91.56 106 MET A O 1
ATOM 812 N N . VAL A 1 107 ? -7.296 -5.430 -0.161 1.00 93.44 107 VAL A N 1
ATOM 813 C CA . VAL A 1 107 ? -8.682 -5.879 -0.337 1.00 93.44 107 VAL A CA 1
ATOM 814 C C . VAL A 1 107 ? -9.672 -4.767 -0.013 1.00 93.44 107 VAL A C 1
ATOM 816 O O . VAL A 1 107 ? -9.348 -3.777 0.650 1.00 93.44 107 VAL A O 1
ATOM 819 N N . GLU A 1 108 ? -10.905 -4.930 -0.478 1.00 93.81 108 GLU A N 1
ATOM 820 C CA . GLU A 1 108 ? -12.047 -4.151 -0.014 1.00 93.81 108 GLU A CA 1
ATOM 821 C C . GLU A 1 108 ? -12.735 -4.873 1.156 1.00 93.81 108 GLU A C 1
ATOM 823 O O . GLU A 1 108 ? -12.990 -6.078 1.112 1.00 93.81 108 GLU A O 1
ATOM 828 N N . ASP A 1 109 ? -13.056 -4.119 2.207 1.00 95.12 109 ASP A N 1
ATOM 829 C CA . ASP A 1 109 ? -13.922 -4.560 3.300 1.00 95.12 109 ASP A CA 1
ATOM 830 C C . ASP A 1 109 ? -15.182 -3.678 3.323 1.00 95.12 109 ASP A C 1
ATOM 832 O O . ASP A 1 109 ? -15.145 -2.560 3.851 1.00 95.12 109 ASP A O 1
ATOM 836 N N . PRO A 1 110 ? -16.308 -4.155 2.759 1.00 94.06 110 PRO A N 1
ATOM 837 C CA . PRO A 1 110 ? -17.569 -3.417 2.751 1.00 94.06 110 PRO A CA 1
ATOM 838 C C . PRO A 1 110 ? -18.112 -3.102 4.152 1.00 94.06 110 PRO A C 1
ATOM 840 O O . PRO A 1 110 ? -18.929 -2.192 4.297 1.00 94.06 110 PRO A O 1
ATOM 843 N N . TYR A 1 111 ? -17.662 -3.832 5.179 1.00 95.06 111 TYR A N 1
ATOM 844 C CA . TYR A 1 111 ? -18.117 -3.716 6.566 1.00 95.06 111 TYR A CA 1
ATOM 845 C C . TYR A 1 111 ? -17.096 -3.005 7.459 1.00 95.06 111 TYR A C 1
ATOM 847 O O . TYR A 1 111 ? -17.247 -2.987 8.681 1.00 95.06 111 TYR A O 1
ATOM 855 N N . LEU A 1 112 ? -16.088 -2.350 6.872 1.00 94.81 112 LEU A N 1
ATOM 856 C CA . LEU A 1 112 ? -15.004 -1.712 7.618 1.00 94.81 112 LEU A CA 1
ATOM 857 C C . LEU A 1 112 ? -15.510 -0.750 8.703 1.00 94.81 112 LEU A C 1
ATOM 859 O O . LEU A 1 112 ? -15.000 -0.745 9.822 1.00 94.81 112 LEU A O 1
ATOM 863 N N . ALA A 1 113 ? -16.540 0.049 8.412 1.00 93.19 113 ALA A N 1
ATOM 864 C CA . ALA A 1 113 ? -17.133 0.955 9.395 1.00 93.19 113 ALA A CA 1
ATOM 865 C C . ALA A 1 113 ? -17.733 0.211 10.605 1.00 93.19 113 ALA A C 1
ATOM 867 O O . ALA A 1 113 ? -17.625 0.689 11.737 1.00 93.19 113 ALA A O 1
ATOM 868 N N . GLU A 1 114 ? -18.345 -0.955 10.385 1.00 93.81 114 GLU A N 1
ATOM 869 C CA . GLU A 1 114 ? -18.894 -1.800 11.448 1.00 93.81 114 GLU A CA 1
ATOM 870 C C . GLU A 1 114 ? -17.770 -2.465 12.249 1.00 93.81 114 GLU A C 1
ATOM 872 O O . GLU A 1 114 ? -17.772 -2.384 13.481 1.00 93.81 114 GLU A O 1
ATOM 877 N N . HIS A 1 115 ? -16.752 -2.997 11.566 1.00 95.38 115 HIS A N 1
ATOM 878 C CA . HIS A 1 115 ? -15.576 -3.583 12.209 1.00 95.38 115 HIS A CA 1
ATOM 879 C C . HIS A 1 115 ? -14.814 -2.574 13.078 1.00 95.38 115 HIS A C 1
ATOM 881 O O . HIS A 1 115 ? -14.374 -2.892 14.183 1.00 95.38 115 HIS A O 1
ATOM 887 N N . LEU A 1 116 ? -14.686 -1.326 12.626 1.00 94.31 116 LEU A N 1
ATOM 888 C CA . LEU A 1 116 ? -14.054 -0.250 13.394 1.00 94.31 116 LEU A CA 1
ATOM 889 C C . LEU A 1 116 ? -14.894 0.170 14.608 1.00 94.31 116 LEU A C 1
ATOM 891 O O . LEU A 1 116 ? -14.352 0.460 15.682 1.00 94.31 116 LEU A O 1
ATOM 895 N N . LYS A 1 117 ? -16.224 0.159 14.472 1.00 93.19 117 LYS A N 1
ATOM 896 C CA . LYS A 1 117 ? -17.150 0.509 15.555 1.00 93.19 117 LYS A CA 1
ATOM 897 C C . LYS A 1 117 ? -17.028 -0.438 16.752 1.00 93.19 117 LYS A C 1
ATOM 899 O O . LYS A 1 117 ? -17.154 0.031 17.886 1.00 93.19 117 LYS A O 1
ATOM 904 N N . HIS A 1 118 ? -16.727 -1.721 16.533 1.00 94.19 118 HIS A N 1
ATOM 905 C CA . HIS A 1 118 ? -16.447 -2.701 17.601 1.00 94.19 118 HIS A CA 1
ATOM 906 C C . HIS A 1 118 ? -15.386 -2.192 18.590 1.00 94.19 118 HIS A C 1
ATOM 908 O O . HIS A 1 118 ? -15.578 -2.159 19.814 1.00 94.19 118 HIS A O 1
ATOM 914 N N . PHE A 1 119 ? -14.309 -1.632 18.043 1.00 94.50 119 PHE A N 1
ATOM 915 C CA . PHE A 1 119 ? -13.196 -1.058 18.797 1.00 94.50 119 PHE A CA 1
ATOM 916 C C . PHE A 1 119 ? -13.460 0.359 19.331 1.00 94.50 119 PHE A C 1
ATOM 918 O O . PHE A 1 119 ? -12.587 0.967 19.952 1.00 94.50 119 PHE A O 1
ATOM 925 N N . GLY A 1 120 ? -14.674 0.887 19.144 1.00 91.00 120 GLY A N 1
ATOM 926 C CA . GLY A 1 120 ? -15.069 2.225 19.583 1.00 91.00 120 GLY A CA 1
ATOM 927 C C . GLY A 1 120 ? -14.610 3.354 18.659 1.00 91.00 120 GLY A C 1
ATOM 928 O O . GLY A 1 120 ? -14.691 4.515 19.054 1.00 91.00 120 GLY A O 1
ATOM 929 N N . ILE A 1 121 ? -14.150 3.042 17.444 1.00 89.00 121 ILE A N 1
ATOM 930 C CA . ILE A 1 121 ? -13.735 4.048 16.467 1.00 89.00 121 ILE A CA 1
ATOM 931 C C . ILE A 1 121 ? -14.973 4.556 15.725 1.00 89.00 121 ILE A C 1
ATOM 933 O O . ILE A 1 121 ? -15.636 3.813 15.002 1.00 89.00 121 ILE A O 1
ATOM 937 N N . ASN A 1 122 ? -15.277 5.845 15.880 1.00 86.44 122 ASN A N 1
ATOM 938 C CA . ASN A 1 122 ? -16.279 6.515 15.059 1.00 86.44 122 ASN A CA 1
ATOM 939 C C . ASN A 1 122 ? -15.605 7.126 13.825 1.00 86.44 122 ASN A C 1
ATOM 941 O O . ASN A 1 122 ? -14.963 8.172 13.922 1.00 86.44 122 ASN A O 1
ATOM 945 N N . VAL A 1 123 ? -15.780 6.488 12.666 1.00 83.88 123 VAL A N 1
ATOM 946 C CA . VAL A 1 123 ? -15.153 6.911 11.402 1.00 83.88 123 VAL A CA 1
ATOM 947 C C . VAL A 1 123 ? -15.468 8.362 11.031 1.00 83.88 123 VAL A C 1
ATOM 949 O O . VAL A 1 123 ? -14.602 9.043 10.503 1.00 83.88 123 VAL A O 1
ATOM 952 N N . GLN A 1 124 ? -16.637 8.894 11.408 1.00 81.75 124 GLN A N 1
ATOM 953 C CA . GLN A 1 124 ? -17.031 10.283 11.118 1.00 81.75 124 GLN A CA 1
ATOM 954 C C . GLN A 1 124 ? -16.138 11.330 11.801 1.00 81.75 124 GLN A C 1
ATOM 956 O O . GLN A 1 124 ? -16.128 12.491 11.402 1.00 81.75 124 GLN A O 1
ATOM 961 N N . GLN A 1 125 ? -15.414 10.936 12.850 1.00 79.62 125 GLN A N 1
ATOM 962 C CA . GLN A 1 125 ? -14.476 11.801 13.567 1.00 79.62 125 GLN A CA 1
ATOM 963 C C . GLN A 1 125 ? -13.047 11.689 13.026 1.00 79.62 125 GLN A C 1
ATOM 965 O O . GLN A 1 125 ? -12.177 12.451 13.449 1.00 79.62 125 GLN A O 1
ATOM 970 N N . LEU A 1 126 ? -12.794 10.748 12.114 1.00 78.50 126 LEU A N 1
ATOM 971 C CA . LEU A 1 126 ? -11.484 10.541 11.521 1.00 78.50 126 LEU A CA 1
ATOM 972 C C . LEU A 1 126 ? -11.313 11.375 10.255 1.00 78.50 126 LEU A C 1
ATOM 974 O O . LEU A 1 126 ? -12.234 11.593 9.467 1.00 78.50 126 LEU A O 1
ATOM 978 N N . GLN A 1 127 ? -10.079 11.815 10.057 1.00 75.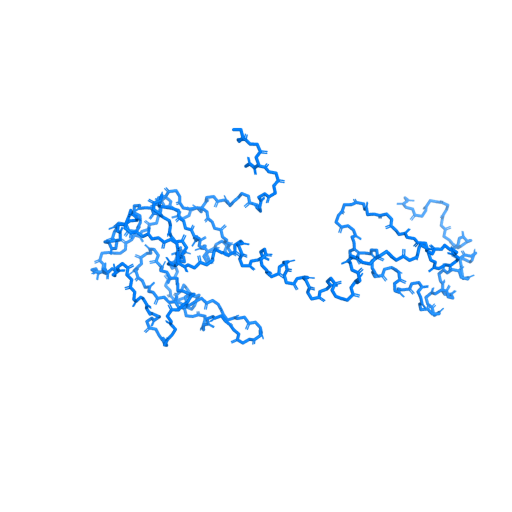06 127 GLN A N 1
ATOM 979 C CA . GLN A 1 127 ? -9.612 12.414 8.819 1.00 75.06 127 GLN A CA 1
ATOM 980 C C . GLN A 1 127 ? -8.399 11.623 8.349 1.00 75.06 127 GLN A C 1
ATOM 982 O O . GLN A 1 127 ? -7.582 11.200 9.165 1.00 75.06 127 GLN A O 1
ATOM 987 N N . LYS A 1 128 ? -8.276 11.443 7.034 1.00 80.88 128 LYS A N 1
ATOM 988 C CA . LYS A 1 128 ? -7.117 10.795 6.424 1.00 80.88 128 LYS A CA 1
ATOM 989 C C . LYS A 1 128 ? -5.856 11.607 6.747 1.00 80.88 128 LYS A C 1
ATOM 991 O O . LYS A 1 128 ? -5.754 12.764 6.344 1.00 80.88 128 LYS A O 1
ATOM 996 N N . THR A 1 129 ? -4.914 11.013 7.476 1.00 78.75 129 THR A N 1
ATOM 997 C CA . THR A 1 129 ? -3.665 11.653 7.934 1.00 78.75 129 THR A CA 1
ATOM 998 C C . THR A 1 129 ? -2.414 11.087 7.269 1.00 78.75 129 THR A C 1
ATOM 1000 O O . THR A 1 129 ? -1.371 11.737 7.278 1.00 78.75 129 THR A O 1
ATOM 1003 N N . GLU A 1 130 ? -2.506 9.907 6.657 1.00 75.31 130 GLU A N 1
ATOM 1004 C CA . GLU A 1 130 ? -1.427 9.274 5.906 1.00 75.31 130 GLU A CA 1
ATOM 1005 C C . GLU A 1 130 ? -1.827 9.050 4.446 1.00 75.31 130 GLU A C 1
ATOM 1007 O O . GLU A 1 130 ? -3.001 8.897 4.094 1.00 75.31 130 GLU A O 1
ATOM 1012 N N . LYS A 1 131 ? -0.808 8.986 3.585 1.00 74.94 131 LYS A N 1
ATOM 1013 C CA . LYS A 1 131 ? -0.982 8.558 2.199 1.00 74.94 131 LYS A CA 1
ATOM 1014 C C . LYS A 1 131 ? -1.417 7.093 2.164 1.00 74.94 131 LYS A C 1
ATOM 1016 O O . LYS A 1 131 ? -0.869 6.234 2.871 1.00 74.94 131 LYS A O 1
ATOM 1021 N N . SER A 1 132 ? -2.404 6.834 1.320 1.00 74.56 132 SER A N 1
ATOM 1022 C CA . SER A 1 132 ? -2.798 5.487 0.928 1.00 74.56 132 SER A CA 1
ATOM 1023 C C . SER A 1 132 ? -1.644 4.763 0.235 1.00 74.56 132 SER A C 1
ATOM 1025 O O . SER A 1 132 ? -0.711 5.398 -0.261 1.00 74.56 132 SER A O 1
ATOM 1027 N N . MET A 1 133 ? -1.701 3.436 0.196 1.00 74.69 133 MET A N 1
ATOM 1028 C CA . MET A 1 133 ? -0.724 2.607 -0.508 1.00 74.69 133 MET A CA 1
ATOM 1029 C C . MET A 1 133 ? -0.655 2.975 -1.992 1.00 74.69 133 MET A C 1
ATOM 1031 O O . MET A 1 133 ? 0.437 3.194 -2.501 1.00 74.69 133 MET A O 1
ATOM 1035 N N . VAL A 1 134 ? -1.805 3.197 -2.636 1.00 72.06 134 VAL A N 1
ATOM 1036 C CA . VAL A 1 134 ? -1.874 3.630 -4.043 1.00 72.06 134 VAL A CA 1
ATOM 1037 C C . VAL A 1 134 ? -1.224 5.000 -4.238 1.00 72.06 134 VAL A C 1
ATOM 1039 O O . VAL A 1 134 ? -0.469 5.196 -5.182 1.00 72.06 134 VAL A O 1
ATOM 1042 N N . GLU A 1 135 ? -1.454 5.965 -3.343 1.00 76.19 135 GLU A N 1
ATOM 1043 C CA . GLU A 1 135 ? -0.778 7.270 -3.430 1.00 76.19 135 GLU A CA 1
ATOM 1044 C C . GLU A 1 135 ? 0.732 7.153 -3.227 1.00 76.19 135 GLU A C 1
ATOM 1046 O O . GLU A 1 135 ? 1.481 7.880 -3.876 1.00 76.19 135 GLU A O 1
ATOM 1051 N N . LEU A 1 136 ? 1.179 6.263 -2.339 1.00 71.69 13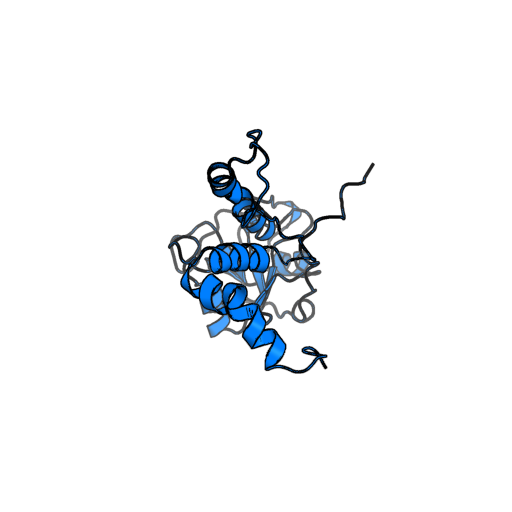6 LEU A N 1
ATOM 1052 C CA . LEU A 1 136 ? 2.598 6.023 -2.101 1.00 71.69 136 LEU A CA 1
ATOM 1053 C C . LEU A 1 136 ? 3.256 5.350 -3.315 1.00 71.69 136 LEU A C 1
ATOM 1055 O O . LEU A 1 136 ? 4.351 5.742 -3.704 1.00 71.69 136 LEU A O 1
ATOM 1059 N N . GLU A 1 137 ? 2.577 4.394 -3.947 1.00 67.25 137 GLU A N 1
ATOM 1060 C CA . GLU A 1 137 ? 3.005 3.760 -5.198 1.00 67.25 137 GLU A CA 1
ATOM 1061 C C . GLU A 1 137 ? 3.028 4.755 -6.357 1.00 67.25 137 GLU A C 1
ATOM 1063 O O . GLU A 1 137 ? 4.010 4.820 -7.091 1.00 67.25 137 GLU A O 1
ATOM 1068 N N . LEU A 1 138 ? 1.989 5.583 -6.501 1.00 61.88 138 LEU A N 1
ATOM 1069 C CA . LEU A 1 138 ? 1.953 6.671 -7.478 1.00 61.88 138 LEU A CA 1
ATOM 1070 C C . LEU A 1 138 ? 3.071 7.674 -7.222 1.00 61.88 138 LEU A C 1
ATOM 1072 O O . LEU A 1 138 ? 3.682 8.152 -8.168 1.00 61.88 138 LEU A O 1
ATOM 1076 N N . GLU A 1 139 ? 3.358 8.008 -5.968 1.00 66.38 139 GLU A N 1
ATOM 1077 C CA . GLU A 1 139 ? 4.463 8.892 -5.621 1.00 66.38 139 GLU A CA 1
ATOM 1078 C C . GLU A 1 139 ? 5.811 8.248 -5.921 1.00 66.38 139 GLU A C 1
ATOM 1080 O O . GLU A 1 139 ? 6.660 8.929 -6.479 1.00 66.38 139 GLU A O 1
ATOM 1085 N N . LEU A 1 140 ? 6.006 6.957 -5.648 1.00 60.00 140 LEU A N 1
ATOM 1086 C CA . LEU A 1 140 ? 7.218 6.223 -6.018 1.00 60.00 140 LEU A CA 1
ATOM 1087 C C . LEU A 1 140 ? 7.391 6.187 -7.546 1.00 60.00 140 LEU A C 1
ATOM 1089 O O . LEU A 1 140 ? 8.458 6.522 -8.058 1.00 60.00 140 LEU A O 1
ATOM 1093 N N . ASN A 1 141 ? 6.306 5.903 -8.270 1.00 59.66 141 ASN A N 1
ATOM 1094 C CA . ASN A 1 141 ? 6.231 5.945 -9.729 1.00 59.66 141 ASN A CA 1
ATOM 1095 C C . ASN A 1 141 ? 6.324 7.369 -10.297 1.00 59.66 141 ASN A C 1
ATOM 1097 O O . ASN A 1 141 ? 6.665 7.535 -11.463 1.00 59.66 141 ASN A O 1
ATOM 1101 N N . ARG A 1 142 ? 6.046 8.420 -9.518 1.00 54.06 142 ARG A N 1
ATOM 1102 C CA . ARG A 1 142 ? 6.276 9.828 -9.901 1.00 54.06 142 ARG A CA 1
ATOM 1103 C C . ARG A 1 142 ? 7.648 10.323 -9.479 1.00 54.06 142 ARG A C 1
ATOM 1105 O O . ARG A 1 142 ? 8.166 11.229 -10.122 1.00 54.06 142 ARG A O 1
ATOM 1112 N N . ARG A 1 143 ? 8.275 9.712 -8.471 1.00 50.72 143 ARG A N 1
ATOM 1113 C CA . ARG A 1 143 ? 9.693 9.876 -8.119 1.00 50.72 143 ARG A CA 1
ATOM 1114 C C . ARG A 1 143 ? 10.606 9.332 -9.224 1.00 50.72 143 ARG A C 1
ATOM 1116 O O . ARG A 1 143 ? 11.785 9.663 -9.254 1.00 50.72 143 ARG A O 1
ATOM 1123 N N . THR A 1 144 ? 10.016 8.701 -10.245 1.00 47.62 144 THR A N 1
ATOM 1124 C CA . THR A 1 144 ? 10.473 8.718 -11.647 1.00 47.62 144 THR A CA 1
ATOM 1125 C C . THR A 1 144 ? 10.869 10.114 -12.172 1.00 47.62 144 THR A C 1
ATOM 1127 O O . THR A 1 144 ? 11.545 10.222 -13.181 1.00 47.62 144 THR A O 1
ATOM 1130 N N . GLY A 1 145 ? 10.573 11.211 -11.471 1.00 49.56 145 GLY A N 1
ATOM 1131 C CA . GLY A 1 145 ? 11.192 12.522 -11.687 1.00 49.56 145 GLY A CA 1
ATOM 1132 C C . GLY A 1 145 ? 12.728 12.523 -11.586 1.00 49.56 145 GLY A C 1
ATOM 1133 O O . GLY A 1 145 ? 13.385 13.300 -12.279 1.00 49.56 145 GLY A O 1
ATOM 1134 N N . GLU A 1 146 ? 13.329 11.610 -10.817 1.00 51.44 146 GLU A N 1
ATOM 1135 C CA . GLU A 1 146 ? 14.782 11.376 -10.867 1.00 51.44 146 GLU A CA 1
ATOM 1136 C C . GLU A 1 146 ? 15.208 10.772 -12.218 1.00 51.44 146 GLU A C 1
ATOM 1138 O O . GLU A 1 146 ? 16.266 11.110 -12.747 1.00 51.44 146 GLU A O 1
ATOM 1143 N N . TRP A 1 147 ? 14.338 9.977 -12.850 1.00 48.38 147 TRP A N 1
ATOM 1144 C CA . TRP A 1 147 ? 14.537 9.468 -14.207 1.00 48.38 147 TRP A CA 1
ATOM 1145 C C . TRP A 1 147 ? 14.261 10.517 -15.286 1.00 48.38 147 TRP A C 1
ATOM 1147 O O . TRP A 1 147 ? 14.920 10.476 -16.314 1.00 48.38 147 TRP A O 1
ATOM 1157 N N . ASN A 1 148 ? 13.373 11.491 -15.061 1.00 47.56 148 ASN A N 1
ATOM 1158 C CA . ASN A 1 148 ? 13.170 12.623 -15.980 1.00 47.56 148 ASN A CA 1
ATOM 1159 C C . ASN A 1 148 ? 14.449 13.456 -16.157 1.00 47.56 148 ASN A C 1
ATOM 1161 O O . ASN A 1 148 ? 14.747 13.919 -17.256 1.00 47.56 148 ASN A O 1
ATOM 1165 N N . THR A 1 149 ? 15.229 13.606 -15.081 1.00 50.56 149 THR A N 1
ATOM 1166 C CA . THR A 1 149 ? 16.555 14.246 -15.123 1.00 50.56 149 THR A CA 1
ATOM 1167 C C . THR A 1 149 ? 17.562 13.409 -15.926 1.00 50.56 149 THR A C 1
ATOM 1169 O O . THR A 1 149 ? 18.386 13.965 -16.641 1.00 50.56 149 THR A O 1
ATOM 1172 N N . LEU A 1 150 ? 17.470 12.075 -15.854 1.00 52.44 150 LEU A N 1
ATOM 1173 C CA . LEU A 1 150 ? 18.285 11.123 -16.629 1.00 52.44 150 LEU A CA 1
ATOM 1174 C C . LEU A 1 150 ? 17.850 10.985 -18.100 1.00 52.44 150 LEU A C 1
ATOM 1176 O O . LEU A 1 150 ? 18.680 10.692 -18.953 1.00 52.44 150 LEU A O 1
ATOM 1180 N N . GLN A 1 151 ? 16.560 11.158 -18.392 1.00 50.91 151 GLN A N 1
ATOM 1181 C CA . GLN A 1 151 ? 15.952 11.021 -19.721 1.00 50.91 151 GLN A CA 1
ATOM 1182 C C . GLN A 1 151 ? 15.839 12.351 -20.471 1.00 50.91 151 GLN A C 1
ATOM 1184 O O . GLN A 1 151 ? 15.305 12.362 -21.578 1.00 50.91 151 GLN A O 1
ATOM 1189 N N . GLU A 1 152 ? 16.298 13.461 -19.880 1.00 56.91 152 GLU A N 1
ATOM 1190 C CA . GLU A 1 152 ? 16.220 14.793 -20.493 1.00 56.91 152 GLU A CA 1
ATOM 1191 C C . GLU A 1 152 ? 14.778 15.137 -20.943 1.00 56.91 152 GLU A C 1
ATOM 1193 O O . GLU A 1 152 ? 14.532 15.808 -21.949 1.00 56.91 152 GLU A O 1
ATOM 1198 N N . SER A 1 153 ? 13.775 14.638 -20.216 1.00 50.19 153 SER A N 1
ATOM 1199 C CA . SER A 1 153 ? 12.372 14.804 -20.594 1.00 50.19 153 SER A CA 1
ATOM 1200 C C . SER A 1 153 ? 11.944 16.252 -20.330 1.00 50.19 153 SER A C 1
ATOM 1202 O O . SER A 1 153 ? 11.819 16.665 -19.176 1.00 50.19 153 SER A O 1
ATOM 1204 N N . GLY A 1 154 ? 11.734 17.024 -21.398 1.00 54.03 154 GLY A N 1
ATOM 1205 C CA . GLY A 1 154 ? 11.444 18.464 -21.348 1.00 54.03 154 GLY A CA 1
ATOM 1206 C C . GLY A 1 154 ? 12.426 19.319 -22.154 1.00 54.03 154 GLY A C 1
ATOM 1207 O O . GLY A 1 154 ? 12.144 20.485 -22.419 1.00 54.03 154 GLY A O 1
ATOM 1208 N N . THR A 1 155 ? 13.541 18.738 -22.594 1.00 59.31 155 THR A N 1
ATOM 1209 C CA . THR A 1 155 ? 14.423 19.328 -23.607 1.00 59.31 155 THR A CA 1
ATOM 1210 C C . THR A 1 155 ? 14.035 18.839 -24.999 1.00 59.31 155 THR A C 1
ATOM 1212 O O . THR A 1 155 ? 13.728 17.664 -25.193 1.00 59.31 155 THR A O 1
ATOM 1215 N N . GLU A 1 156 ? 14.045 19.734 -25.990 1.00 63.91 156 GLU A N 1
ATOM 1216 C CA . GLU A 1 156 ? 13.946 19.336 -27.397 1.00 63.91 156 GLU A CA 1
ATOM 1217 C C . GLU A 1 156 ? 15.215 18.575 -27.793 1.00 63.91 156 GLU A C 1
ATOM 1219 O O . GLU A 1 156 ? 16.252 19.160 -28.110 1.00 63.91 156 GLU A O 1
ATOM 1224 N N . LEU A 1 157 ? 15.140 17.246 -27.753 1.00 76.81 157 LEU A N 1
ATOM 1225 C CA . LEU A 1 157 ? 16.206 16.384 -28.244 1.00 76.81 157 LEU A CA 1
ATOM 1226 C C . LEU A 1 157 ? 16.226 16.399 -29.771 1.00 76.81 157 LEU A C 1
ATOM 1228 O O . LEU A 1 157 ? 15.185 16.371 -30.428 1.00 76.81 157 LEU A O 1
ATOM 1232 N N . ARG A 1 158 ? 17.430 16.392 -30.350 1.00 84.00 158 ARG A N 1
ATOM 1233 C CA . ARG A 1 158 ? 17.603 16.270 -31.800 1.00 84.00 158 ARG A CA 1
ATOM 1234 C C . ARG A 1 158 ? 17.235 14.844 -32.239 1.00 84.00 158 ARG A C 1
ATOM 1236 O O . ARG A 1 158 ? 17.923 13.912 -31.822 1.00 84.00 158 ARG A O 1
ATOM 1243 N N . PRO A 1 159 ? 16.243 14.652 -33.129 1.00 85.62 159 PRO A N 1
ATOM 1244 C CA . PRO A 1 159 ? 15.943 13.335 -33.678 1.00 85.62 159 PRO A CA 1
ATOM 1245 C C . PRO A 1 159 ? 17.149 12.768 -34.434 1.00 85.62 159 PRO A C 1
ATOM 1247 O O . PRO A 1 159 ? 17.805 13.476 -35.207 1.00 85.62 159 PRO A O 1
ATOM 1250 N N . LEU A 1 160 ? 17.440 11.488 -34.209 1.00 87.06 160 LEU A N 1
ATOM 1251 C CA . LEU A 1 160 ? 18.510 10.759 -34.883 1.00 87.06 160 LEU A CA 1
ATOM 1252 C C . LEU A 1 160 ? 17.936 9.655 -35.770 1.00 87.06 160 LEU A C 1
ATOM 1254 O O . LEU A 1 160 ? 16.933 9.028 -35.438 1.00 87.06 160 LEU A O 1
ATOM 1258 N N . HIS A 1 161 ? 18.616 9.404 -36.888 1.00 89.62 161 HIS A N 1
ATOM 1259 C CA . HIS A 1 161 ? 18.272 8.361 -37.849 1.00 89.62 161 HIS A CA 1
ATOM 1260 C C . HIS A 1 161 ? 19.551 7.710 -38.385 1.00 89.62 161 HIS A C 1
ATOM 1262 O O . HIS A 1 161 ? 20.580 8.376 -38.512 1.00 89.62 161 HIS A O 1
ATOM 1268 N N . GLY A 1 162 ? 19.483 6.422 -38.722 1.00 90.25 162 GLY A N 1
ATOM 1269 C CA . GLY A 1 162 ? 20.589 5.679 -39.327 1.00 90.25 162 GLY A CA 1
ATOM 1270 C C . GLY A 1 162 ? 20.745 4.256 -38.782 1.00 90.25 162 GLY A C 1
ATOM 1271 O O . GLY A 1 162 ? 19.953 3.817 -37.939 1.00 90.25 162 GLY A O 1
ATOM 1272 N N . PRO A 1 163 ? 21.768 3.520 -39.256 1.00 89.19 163 PRO A N 1
ATOM 1273 C CA . PRO A 1 163 ? 22.090 2.189 -38.753 1.00 89.19 163 PRO A CA 1
ATOM 1274 C C . PRO A 1 163 ? 22.303 2.205 -37.236 1.00 89.19 163 PRO A C 1
ATOM 1276 O O . PRO A 1 163 ? 22.973 3.093 -36.712 1.00 89.19 163 PRO A O 1
ATOM 1279 N N . ALA A 1 164 ? 21.731 1.221 -36.540 1.00 86.31 164 ALA A N 1
ATOM 1280 C CA . ALA A 1 164 ? 21.748 1.107 -35.076 1.00 86.31 164 ALA A CA 1
ATOM 1281 C C . ALA A 1 164 ? 21.069 2.262 -34.300 1.00 86.31 164 ALA A C 1
ATOM 1283 O O . ALA A 1 164 ? 21.248 2.362 -33.091 1.00 86.31 164 ALA A O 1
ATOM 1284 N N . LEU A 1 165 ? 20.280 3.113 -34.971 1.00 90.62 165 LEU A N 1
ATOM 1285 C CA . LEU A 1 165 ? 19.497 4.206 -34.368 1.00 90.62 165 LEU A CA 1
ATOM 1286 C C . LEU A 1 165 ? 17.996 4.056 -34.671 1.00 90.62 165 LEU A C 1
ATOM 1288 O O . LEU A 1 165 ? 17.264 5.033 -34.803 1.00 90.62 165 LEU A O 1
ATOM 1292 N N .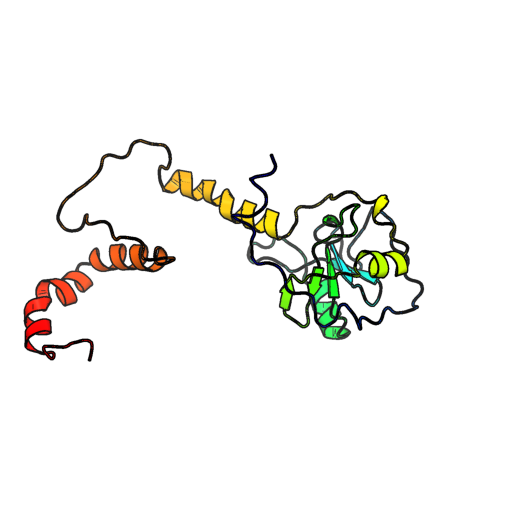 THR A 1 166 ? 17.540 2.817 -34.859 1.00 92.25 166 THR A N 1
ATOM 1293 C CA . THR A 1 166 ? 16.143 2.511 -35.190 1.00 92.25 166 THR A CA 1
ATOM 1294 C C . THR A 1 166 ? 15.337 2.355 -33.909 1.00 92.25 166 THR A C 1
ATOM 1296 O O . THR A 1 166 ? 15.640 1.476 -33.110 1.00 92.25 166 THR A O 1
ATOM 1299 N N . GLY A 1 167 ? 14.316 3.191 -33.710 1.00 90.94 167 GLY A N 1
ATOM 1300 C CA . GLY A 1 167 ? 13.379 3.045 -32.595 1.00 90.94 167 GLY A CA 1
ATOM 1301 C C . GLY A 1 167 ? 12.517 1.786 -32.728 1.00 90.94 167 GLY A C 1
ATOM 1302 O O . GLY A 1 167 ? 12.206 1.354 -33.836 1.00 90.94 167 GLY A O 1
ATOM 1303 N N . LEU A 1 168 ? 12.123 1.202 -31.594 1.00 92.06 168 LEU A N 1
ATOM 1304 C CA . LEU A 1 168 ? 11.224 0.045 -31.547 1.00 92.06 168 LEU A CA 1
ATOM 1305 C C . LEU A 1 168 ? 9.836 0.489 -31.086 1.00 92.06 168 LEU A C 1
ATOM 1307 O O . LEU A 1 168 ? 9.702 1.129 -30.040 1.00 92.06 168 LEU A O 1
ATOM 1311 N N . ASN A 1 169 ? 8.807 0.125 -31.852 1.00 90.00 169 ASN A N 1
ATOM 1312 C CA . ASN A 1 169 ? 7.422 0.413 -31.494 1.00 90.00 169 ASN A CA 1
ATOM 1313 C C . ASN A 1 169 ? 7.021 -0.372 -30.238 1.00 90.00 169 ASN A C 1
ATOM 1315 O O . ASN A 1 169 ? 7.417 -1.522 -30.047 1.00 90.00 169 ASN A O 1
ATOM 1319 N N . ASN A 1 170 ? 6.238 0.257 -29.367 1.00 79.56 170 ASN A N 1
ATOM 1320 C CA . ASN A 1 170 ? 5.660 -0.416 -28.210 1.00 79.56 170 ASN A CA 1
ATOM 1321 C C . ASN A 1 170 ? 4.434 -1.228 -28.660 1.00 79.56 170 ASN A C 1
ATOM 1323 O O . ASN A 1 170 ? 3.559 -0.686 -29.332 1.00 79.56 170 ASN A O 1
ATOM 1327 N N . LEU A 1 171 ? 4.380 -2.511 -28.296 1.00 83.62 171 LEU A N 1
ATOM 1328 C CA . LEU A 1 171 ? 3.304 -3.445 -28.660 1.00 83.62 171 LEU A CA 1
ATOM 1329 C C . LEU A 1 171 ? 2.308 -3.695 -27.509 1.00 83.62 171 LEU A C 1
ATOM 1331 O O . LEU A 1 171 ? 1.575 -4.677 -27.528 1.00 83.62 171 LEU A O 1
ATOM 1335 N N . GLY A 1 172 ? 2.281 -2.812 -26.508 1.00 68.81 172 GLY A N 1
ATOM 1336 C CA . GLY A 1 172 ? 1.565 -2.993 -25.246 1.00 68.81 172 GLY A CA 1
ATOM 1337 C C . GLY A 1 172 ? 2.485 -3.613 -24.196 1.00 68.81 172 GLY A C 1
ATOM 1338 O O . GLY A 1 172 ? 2.891 -4.764 -24.315 1.00 68.81 172 GLY A O 1
ATOM 1339 N N . ASN A 1 173 ? 2.855 -2.835 -23.175 1.00 78.31 173 ASN A N 1
ATOM 1340 C CA . ASN A 1 173 ? 3.771 -3.237 -22.096 1.00 78.31 173 ASN A CA 1
ATOM 1341 C C . ASN A 1 173 ? 5.154 -3.754 -22.550 1.00 78.31 173 ASN A C 1
ATOM 1343 O O . ASN A 1 173 ? 5.897 -4.271 -21.730 1.00 78.31 173 ASN A O 1
ATOM 1347 N N . SER A 1 174 ? 5.568 -3.577 -23.811 1.00 85.06 174 SER A N 1
ATOM 1348 C CA . SER A 1 174 ? 6.824 -4.144 -24.341 1.00 85.06 174 SER A CA 1
ATOM 1349 C C . SER A 1 174 ? 8.061 -3.251 -24.157 1.00 85.06 174 SER A C 1
ATOM 1351 O O . SER A 1 174 ? 9.121 -3.525 -24.721 1.00 85.06 174 SER A O 1
ATOM 1353 N N . CYS A 1 175 ? 7.954 -2.161 -23.392 1.00 81.50 175 CYS A N 1
ATOM 1354 C CA . CYS A 1 175 ? 9.041 -1.193 -23.221 1.00 81.50 175 CYS A CA 1
ATOM 1355 C C . CYS A 1 175 ? 10.306 -1.824 -22.621 1.00 81.50 175 CYS A C 1
ATOM 1357 O O . CYS A 1 175 ? 11.406 -1.509 -23.069 1.00 81.50 175 CYS A O 1
ATOM 1359 N N . TYR A 1 176 ? 10.154 -2.764 -21.683 1.00 83.25 176 TYR A N 1
ATOM 1360 C CA . TYR A 1 176 ? 11.280 -3.480 -21.081 1.00 83.25 176 TYR A CA 1
ATOM 1361 C C . TYR A 1 176 ? 12.058 -4.301 -22.122 1.00 83.25 176 TYR A C 1
ATOM 1363 O O . TYR A 1 176 ? 13.288 -4.268 -22.138 1.00 83.25 176 TYR A O 1
ATOM 1371 N N . ILE A 1 177 ? 11.354 -4.971 -23.043 1.00 90.38 177 ILE A N 1
ATOM 1372 C CA . ILE A 1 177 ? 11.973 -5.719 -24.147 1.00 90.38 177 ILE A CA 1
ATOM 1373 C C . ILE A 1 177 ? 12.704 -4.754 -25.074 1.00 90.38 177 ILE A C 1
ATOM 1375 O O . ILE A 1 177 ? 13.868 -4.985 -25.397 1.00 90.38 177 ILE A O 1
ATOM 1379 N N . ASN A 1 178 ? 12.052 -3.655 -25.463 1.00 89.56 178 ASN A N 1
ATOM 1380 C CA . ASN A 1 178 ? 12.640 -2.668 -26.364 1.00 89.56 178 ASN A CA 1
ATOM 1381 C C . ASN A 1 178 ? 13.967 -2.129 -25.803 1.00 89.56 178 ASN A C 1
ATOM 1383 O O . ASN A 1 178 ? 14.952 -2.059 -26.535 1.00 89.56 178 ASN A O 1
ATOM 1387 N N . SER A 1 179 ? 14.024 -1.820 -24.504 1.00 88.94 179 SER A N 1
ATOM 1388 C CA . SER A 1 179 ? 15.251 -1.375 -23.836 1.00 88.94 179 SER A CA 1
ATOM 1389 C C . SER A 1 179 ? 16.356 -2.434 -23.859 1.00 88.94 179 SER A C 1
ATOM 1391 O O . SER A 1 179 ? 17.490 -2.125 -24.223 1.00 88.94 179 SER A O 1
ATOM 1393 N N . VAL A 1 180 ? 16.043 -3.686 -23.511 1.00 94.38 180 VAL A N 1
ATOM 1394 C CA . VAL A 1 180 ? 17.034 -4.778 -23.489 1.00 94.38 180 VAL A CA 1
ATOM 1395 C C . VAL A 1 180 ? 17.571 -5.065 -24.892 1.00 94.38 180 VAL A C 1
ATOM 1397 O O . VAL A 1 180 ? 18.782 -5.170 -25.081 1.00 94.38 180 VAL A O 1
ATOM 1400 N N . VAL A 1 181 ? 16.693 -5.137 -25.893 1.00 94.38 181 VAL A N 1
ATOM 1401 C CA . VAL A 1 181 ? 17.065 -5.420 -27.286 1.00 94.38 181 VAL A CA 1
ATOM 1402 C C . VAL A 1 181 ? 17.979 -4.328 -27.851 1.00 94.38 181 VAL A C 1
ATOM 1404 O O . VAL A 1 181 ? 18.992 -4.650 -28.470 1.00 94.38 181 VAL A O 1
ATOM 1407 N N . GLN A 1 182 ? 17.688 -3.048 -27.590 1.00 94.12 182 GLN A N 1
ATOM 1408 C CA . GLN A 1 182 ? 18.549 -1.932 -28.011 1.00 94.12 182 GLN A CA 1
ATOM 1409 C C . GLN A 1 182 ? 19.971 -2.039 -27.440 1.00 94.12 182 GLN A C 1
ATOM 1411 O O . GLN A 1 182 ? 20.944 -1.772 -28.146 1.00 94.12 182 GLN A O 1
ATOM 1416 N N . VAL A 1 183 ? 20.110 -2.475 -26.183 1.00 95.06 183 VAL A N 1
ATOM 1417 C CA . VAL A 1 183 ? 21.422 -2.694 -25.553 1.00 95.06 183 VAL A CA 1
ATOM 1418 C C . VAL A 1 183 ? 22.135 -3.900 -26.166 1.00 95.06 183 VAL A C 1
ATOM 1420 O O . VAL A 1 183 ? 23.311 -3.797 -26.515 1.00 95.06 183 VAL A O 1
ATOM 1423 N N . LEU A 1 184 ? 21.434 -5.024 -26.349 1.00 95.31 184 LEU A N 1
ATOM 1424 C CA . LEU A 1 184 ? 22.013 -6.244 -26.918 1.00 95.31 184 LEU A CA 1
ATOM 1425 C C . LEU A 1 184 ? 22.604 -6.001 -28.310 1.00 95.31 184 LEU A C 1
ATOM 1427 O O . LEU A 1 184 ? 23.756 -6.354 -28.554 1.00 95.31 184 LEU A O 1
ATOM 1431 N N . PHE A 1 185 ? 21.873 -5.323 -29.198 1.00 94.19 185 PHE A N 1
ATOM 1432 C CA . PHE A 1 185 ? 22.349 -5.003 -30.551 1.00 94.19 185 PHE A CA 1
ATOM 1433 C C . PHE A 1 185 ? 23.406 -3.889 -30.600 1.00 94.19 185 PHE A C 1
ATOM 1435 O O . PHE A 1 185 ? 23.895 -3.548 -31.679 1.00 94.19 185 PHE A O 1
ATOM 1442 N N . ARG A 1 186 ? 23.819 -3.349 -29.446 1.00 93.25 186 ARG A N 1
ATOM 1443 C CA . ARG A 1 186 ? 25.002 -2.489 -29.333 1.00 93.25 186 ARG A CA 1
ATOM 1444 C C . ARG A 1 186 ? 26.272 -3.260 -28.972 1.00 93.25 186 ARG A C 1
ATOM 1446 O O . ARG A 1 186 ? 27.365 -2.713 -29.107 1.00 93.25 186 ARG A O 1
ATOM 1453 N N . MET A 1 187 ? 26.147 -4.519 -28.555 1.00 95.25 187 MET A N 1
ATOM 1454 C CA . MET A 1 187 ? 27.283 -5.377 -28.233 1.00 95.25 187 MET A CA 1
ATOM 1455 C C . MET A 1 187 ? 27.874 -5.988 -29.516 1.00 95.25 187 MET A C 1
ATOM 1457 O O . MET A 1 187 ? 27.153 -6.688 -30.234 1.00 95.25 187 MET A O 1
ATOM 1461 N N . PRO A 1 188 ? 29.175 -5.793 -29.805 1.00 95.62 188 PRO A N 1
ATOM 1462 C CA . PRO A 1 188 ? 29.799 -6.310 -31.025 1.00 95.62 188 PRO A CA 1
ATOM 1463 C C . PRO A 1 188 ? 29.635 -7.822 -31.206 1.00 95.62 188 PRO A C 1
ATOM 1465 O O . PRO A 1 188 ? 29.378 -8.285 -32.312 1.00 95.62 188 PRO A O 1
ATOM 1468 N N . ASP A 1 189 ? 29.736 -8.596 -30.127 1.00 97.06 189 ASP A N 1
ATOM 1469 C CA . ASP A 1 189 ? 29.605 -10.056 -30.156 1.00 97.06 189 ASP A CA 1
ATOM 1470 C C . ASP A 1 189 ? 28.202 -10.507 -30.580 1.00 97.06 189 ASP A C 1
ATOM 1472 O O . ASP A 1 189 ? 28.049 -11.446 -31.362 1.00 97.06 189 ASP A O 1
ATOM 1476 N N . PHE A 1 190 ? 27.173 -9.795 -30.116 1.00 96.50 190 PHE A N 1
ATOM 1477 C CA . PHE A 1 190 ? 25.787 -10.082 -30.472 1.00 96.50 190 PHE A CA 1
ATOM 1478 C C . PHE A 1 190 ? 25.514 -9.736 -31.941 1.00 96.50 190 PHE A C 1
ATOM 1480 O O . PHE A 1 190 ? 24.896 -10.519 -32.663 1.00 96.50 190 PHE A O 1
ATOM 1487 N N . VAL A 1 191 ? 26.044 -8.600 -32.407 1.00 95.56 191 VAL A N 1
ATOM 1488 C CA . VAL A 1 191 ? 25.950 -8.169 -33.810 1.00 95.56 191 VAL A CA 1
ATOM 1489 C C . VAL A 1 191 ? 26.652 -9.162 -34.738 1.00 95.56 191 VAL A C 1
ATOM 1491 O O . VAL A 1 191 ? 26.054 -9.601 -35.719 1.00 95.56 191 VAL A O 1
ATOM 1494 N N . ARG A 1 192 ? 27.871 -9.596 -34.403 1.00 96.44 192 ARG A N 1
ATOM 1495 C CA . ARG A 1 192 ? 28.597 -10.617 -35.177 1.00 96.44 192 ARG A CA 1
ATOM 1496 C C . ARG A 1 192 ? 27.788 -11.903 -35.309 1.00 96.44 192 ARG A C 1
ATOM 1498 O O . ARG A 1 192 ? 27.651 -12.450 -36.398 1.00 96.44 192 ARG A O 1
ATOM 1505 N N . ARG A 1 193 ? 27.215 -12.381 -34.201 1.00 95.31 193 ARG A N 1
ATOM 1506 C CA . ARG A 1 193 ? 26.494 -13.657 -34.184 1.00 95.31 193 ARG A CA 1
ATOM 1507 C C . ARG A 1 193 ? 25.172 -13.621 -34.951 1.00 95.31 193 ARG A C 1
ATOM 1509 O O . ARG A 1 193 ? 24.873 -14.602 -35.632 1.00 95.31 193 ARG A O 1
ATOM 1516 N N . TYR A 1 194 ? 24.385 -12.555 -34.793 1.00 94.94 194 TYR A N 1
ATOM 1517 C CA . TYR A 1 194 ? 22.983 -12.510 -35.235 1.00 94.94 194 TYR A CA 1
ATOM 1518 C C . TYR A 1 194 ? 22.707 -11.570 -36.413 1.00 94.94 194 TYR A C 1
ATOM 1520 O O . TYR A 1 194 ? 21.684 -11.730 -37.069 1.00 94.94 194 TYR A O 1
ATOM 1528 N N . VAL A 1 195 ? 23.590 -10.610 -36.700 1.00 94.56 195 VAL A N 1
ATOM 1529 C CA . VAL A 1 195 ? 23.451 -9.690 -37.843 1.00 94.56 195 VAL A CA 1
ATOM 1530 C C . VAL A 1 195 ? 24.411 -10.086 -38.958 1.00 94.56 195 VAL A C 1
ATOM 1532 O O . VAL A 1 195 ? 23.974 -10.366 -40.069 1.00 94.56 195 VAL A O 1
ATOM 1535 N N . GLU A 1 196 ? 25.712 -10.170 -38.672 1.00 95.06 196 GLU A N 1
ATOM 1536 C CA . GLU A 1 196 ? 26.712 -10.573 -39.676 1.00 95.06 196 GLU A CA 1
ATOM 1537 C C . GLU A 1 196 ? 26.570 -12.060 -40.040 1.00 95.06 196 GLU A C 1
ATOM 1539 O O . GLU A 1 196 ? 26.681 -12.427 -41.207 1.00 95.06 196 GLU A O 1
ATOM 1544 N N . GLY A 1 197 ? 26.238 -12.903 -39.056 1.00 93.94 197 GLY A N 1
ATOM 1545 C CA . GLY A 1 197 ? 25.921 -14.323 -39.242 1.00 93.94 197 GLY A CA 1
ATOM 1546 C C . GLY A 1 197 ? 24.513 -14.617 -39.779 1.00 93.94 197 GLY A C 1
ATOM 1547 O O . GLY A 1 197 ? 24.156 -15.786 -39.918 1.00 93.94 197 GLY A O 1
ATOM 1548 N N . ALA A 1 198 ? 23.697 -13.600 -40.083 1.00 92.69 198 ALA A N 1
ATOM 1549 C CA . ALA A 1 198 ? 22.325 -13.797 -40.561 1.00 92.69 198 ALA A CA 1
ATOM 1550 C C . ALA A 1 198 ? 22.213 -14.674 -41.828 1.00 92.69 198 ALA A C 1
ATOM 1552 O O . ALA A 1 198 ? 21.323 -15.523 -41.857 1.00 92.69 198 ALA A O 1
ATOM 1553 N N . PRO A 1 199 ? 23.101 -14.566 -42.844 1.00 92.6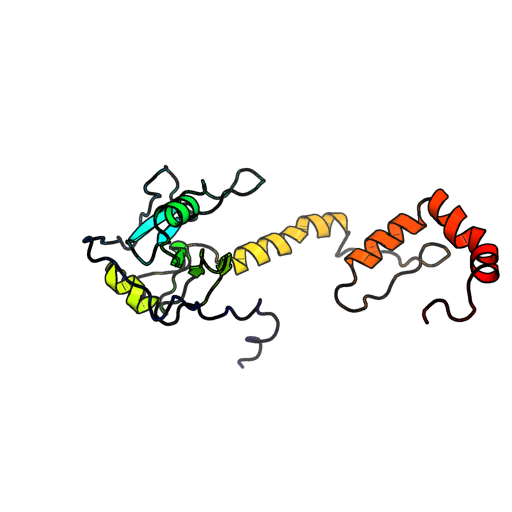2 199 PRO A N 1
ATOM 1554 C CA . PRO A 1 199 ? 23.011 -15.412 -44.036 1.00 92.62 199 PRO A CA 1
ATOM 1555 C C . PRO A 1 199 ? 23.118 -16.912 -43.735 1.00 92.62 199 PRO A C 1
ATOM 1557 O O . PRO A 1 199 ? 22.401 -17.707 -44.334 1.00 92.62 199 PRO A O 1
ATOM 1560 N N . GLU A 1 200 ? 23.985 -17.297 -42.795 1.00 93.12 200 GLU A N 1
ATOM 1561 C CA . GLU A 1 200 ? 24.149 -18.692 -42.367 1.00 93.12 200 GLU A CA 1
ATOM 1562 C C . GLU A 1 200 ? 22.947 -19.170 -41.546 1.00 93.12 200 GLU A C 1
ATOM 1564 O O . GLU A 1 200 ? 22.479 -20.294 -41.713 1.00 93.12 200 GLU A O 1
ATOM 1569 N N . ILE A 1 201 ? 22.401 -18.306 -40.685 1.00 91.38 201 ILE A N 1
ATOM 1570 C CA . ILE A 1 201 ? 21.178 -18.607 -39.930 1.00 91.38 201 ILE A CA 1
ATOM 1571 C C . ILE A 1 201 ? 20.025 -18.876 -40.907 1.00 91.38 201 ILE A C 1
ATOM 1573 O O . ILE A 1 201 ? 19.363 -19.905 -40.807 1.00 91.38 201 ILE A O 1
ATOM 1577 N N . PHE A 1 202 ? 19.816 -17.999 -41.889 1.00 89.69 202 PHE A N 1
ATOM 1578 C CA . PHE A 1 202 ? 18.725 -18.146 -42.852 1.00 89.69 202 PHE A CA 1
ATOM 1579 C C . PHE A 1 202 ? 18.890 -19.345 -43.790 1.00 89.69 202 PHE A C 1
ATOM 1581 O O . PHE A 1 202 ? 17.888 -19.882 -44.241 1.00 89.69 202 PHE A O 1
ATOM 1588 N N . SER A 1 203 ? 20.119 -19.789 -44.077 1.00 89.38 203 SER A N 1
ATOM 1589 C CA . SER A 1 203 ? 20.345 -20.984 -44.901 1.00 89.38 203 SER A CA 1
ATOM 1590 C C . SER A 1 203 ? 20.245 -22.302 -44.127 1.00 89.38 203 SER A C 1
ATOM 1592 O O . SER A 1 203 ? 20.065 -23.352 -44.742 1.00 89.38 203 SER A O 1
ATOM 1594 N N . THR A 1 204 ? 20.382 -22.267 -42.798 1.00 89.44 204 THR A N 1
ATOM 1595 C CA . THR A 1 204 ? 20.434 -23.469 -41.948 1.00 89.44 204 THR A CA 1
ATOM 1596 C C . THR A 1 204 ? 19.061 -23.886 -41.414 1.00 89.44 204 THR A C 1
ATOM 1598 O O . THR A 1 204 ? 18.831 -25.071 -41.173 1.00 89.44 204 THR A O 1
ATOM 1601 N N . PHE A 1 205 ? 18.153 -22.933 -41.201 1.00 83.75 205 PHE A N 1
ATOM 1602 C CA . PHE A 1 205 ? 16.856 -23.157 -40.556 1.00 83.75 205 PHE A CA 1
ATOM 1603 C C . PHE A 1 205 ? 15.693 -23.155 -41.568 1.00 83.75 205 PHE A C 1
ATOM 1605 O O . PHE A 1 205 ? 15.851 -22.622 -42.666 1.00 83.75 205 PHE A O 1
ATOM 1612 N N . PRO A 1 206 ? 14.549 -23.794 -41.243 1.00 80.38 206 PRO A N 1
ATOM 1613 C CA . PRO A 1 206 ? 13.427 -23.954 -42.173 1.00 80.38 206 PRO A CA 1
ATOM 1614 C C . PRO A 1 206 ? 12.824 -22.621 -42.643 1.00 80.38 206 PRO A C 1
ATOM 1616 O O . PRO A 1 206 ? 12.910 -21.610 -41.948 1.00 80.38 206 PRO A O 1
ATOM 1619 N N . GLU A 1 207 ? 12.177 -22.648 -43.818 1.00 76.62 207 GLU A N 1
ATOM 1620 C CA . GLU A 1 207 ? 11.516 -21.476 -44.425 1.00 76.62 207 GLU A CA 1
ATOM 1621 C C . GLU A 1 207 ? 10.391 -20.897 -43.556 1.00 76.62 207 GLU A C 1
ATOM 1623 O O . GLU A 1 207 ? 10.151 -19.691 -43.609 1.00 76.62 207 GLU A O 1
ATOM 1628 N N . ASP A 1 208 ? 9.738 -21.731 -42.740 1.00 79.31 208 ASP A N 1
ATOM 1629 C CA . ASP A 1 208 ? 8.854 -21.279 -41.668 1.00 79.31 208 ASP A CA 1
ATOM 1630 C C . ASP A 1 208 ? 9.554 -21.458 -40.310 1.00 79.31 208 ASP A C 1
ATOM 1632 O O . ASP A 1 208 ? 9.541 -22.542 -39.730 1.00 79.31 208 ASP A O 1
ATOM 1636 N N . PRO A 1 209 ? 10.223 -20.419 -39.789 1.00 71.75 209 PRO A N 1
ATOM 1637 C CA . PRO A 1 209 ? 10.898 -20.501 -38.500 1.00 71.75 209 PRO A CA 1
ATOM 1638 C C . PRO A 1 209 ? 9.929 -20.477 -37.305 1.00 71.75 209 PRO A C 1
ATOM 1640 O O . PRO A 1 209 ? 10.388 -20.602 -36.169 1.00 71.75 209 PRO A O 1
ATOM 1643 N N . ALA A 1 210 ? 8.625 -20.277 -37.530 1.00 69.94 210 ALA A N 1
ATOM 1644 C CA . ALA A 1 210 ? 7.620 -20.158 -36.477 1.00 69.94 210 ALA A CA 1
ATOM 1645 C C . ALA A 1 210 ? 6.660 -21.359 -36.385 1.00 69.94 210 ALA A C 1
ATOM 1647 O O . ALA A 1 210 ? 6.034 -21.510 -35.332 1.00 69.94 210 ALA A O 1
ATOM 1648 N N . ASN A 1 211 ? 6.551 -22.195 -37.428 1.00 51.47 211 ASN A N 1
ATOM 1649 C CA . ASN A 1 211 ? 5.661 -23.365 -37.472 1.00 51.47 211 ASN A CA 1
ATOM 1650 C C . ASN A 1 211 ? 6.382 -24.668 -37.831 1.00 51.47 211 ASN A C 1
ATOM 1652 O O . ASN A 1 211 ? 7.093 -24.705 -38.858 1.00 51.47 211 ASN A O 1
#

Sequence (211 aa):
MEALQGTWDGEKREVSVHAVSLTQLDNGAKIPPSGWKCSQCDLTTNLWLNLTDGSILCGRRFFDGSGGNDHAVEHYRKTGYPLAVKLGTITAEGKGDVYSYAEDDMVEDPYLAEHLKHFGINVQQLQKTEKSMVELELELNRRTGEWNTLQESGTELRPLHGPALTGLNNLGNSCYINSVVQVLFRMPDFVRRYVEGAPEIFSTFPEDPAN

Foldseek 3Di:
DPPPPDDDDPDDFAADPCLVVQAADPPVAADDQADDAQPVDGDRAQWKAQLRYRHIHWPDADPVRDGHDCGVVVVCVVPVRFKIFRSLAQALVLDGFMGGSVVRDTHDRPCSCVSCVSNVDNSNPDHRRDDHPVRVVVVVVVVCVVVCVVVVPPDDDDQDDDPLNDQDDDPDPCVVVRVVVSVQCVDPVSCVVPPVCVVVVVVPDDPPNPD

Secondary structure (DSSP, 8-state):
---SSSSS----PPBPTTSTTPPPP-S-----SS----SSSS--SSEEEETTT--EEE-PBPTTS-B--SHHHHHHHHH---EEEEGGG--TTS---EEETTTTEEEB-TTHHHHHHHTT--GGG----S--HHHHHHHHHHTTHHHHHHTTBTB-PPP--STT-------SSTHHHHHHHHHHTTSHHHHIIIIITHHHHHHHS-S-S--